Protein AF-A0AA40FBQ5-F1 (afdb_monomer_lite)

pLDDT: mean 74.32, std 17.69, range [21.42, 94.81]

Secondary structure (DSSP, 8-state):
------PEEHHHHHH--HHHHHHHHHHTBPSSSTT-B---EE-STTS-HHHHHHHHHHHHHHHHHHHHTSPPPPP-HHHHHHHHHHHTTS-----------------S-PPPPHHHHHHHHHHHHHHHHHTT---SS-GGGHHHHHH-GGG-HHHHTTTGGG-S-HHHHHHHHHHHHHHHHHHTTT---HHHHHHHHHHHHHHHHHHTT-GGGGT--S-TTSSHHHH--S-S-PPPSS---HHHHHHHHHHHHHHTT--------SSGGGS-HHHHHHHHHHHHHHHHHHHHHHHHHHHHHHHHHHHHHHHTT-S-TT--HHHHTSHHHHHHHHHHHHHHHHHHHHHHHHHHHHTT-

Sequence (357 aa):
MASPELGVSAFDVLGFTDAELIEFMQQSRRPGDGGGFDLDIDGWDILAGDQKEKFAERLRFGARKALESTPSRPVDLDQVTARLLEVAAATTTTDTGRVYRPYAGEPTASPPSLQSEQELERQYHDMLVNDGGRPCYPIALLQAFSENPDEYPGLSQPWLRYGWEVFCLQLHHWHRFLQWQQLNRGSYNSDTEYVRYVNKTKLEWAFNKDPEAEELEDNPQDWHPLLHGDNSPSPPEGQPIFPTYVERVNCRLAQHGFTRTIQLKEDVKQQDKLSTWIEYLAYQYSWCDRYTRQLMRRQHRFDEEWERLVASGVLHDWETAEYLDTDASGFERQGDFDTAYRAVLDAEKAVAALWWK

Organism: NCBI:txid314040

Structure (mmCIF, N/CA/C/O backbone):
data_AF-A0AA40FBQ5-F1
#
_entry.id   AF-A0AA40FBQ5-F1
#
loop_
_atom_site.group_PDB
_atom_site.id
_atom_site.type_symbol
_atom_site.label_atom_id
_atom_site.label_alt_id
_atom_site.label_comp_id
_atom_site.label_asym_id
_atom_site.label_entity_id
_atom_site.label_seq_id
_atom_site.pdbx_PDB_ins_code
_atom_site.Cartn_x
_atom_site.Cartn_y
_atom_site.Cartn_z
_atom_site.occupancy
_atom_site.B_iso_or_equiv
_atom_site.auth_seq_id
_atom_site.auth_comp_id
_atom_site.auth_asym_id
_atom_site.auth_atom_id
_atom_site.pdbx_PDB_model_num
ATOM 1 N N . MET A 1 1 ? -36.118 -41.651 -14.797 1.00 33.16 1 MET A N 1
ATOM 2 C CA . MET A 1 1 ? -35.368 -42.239 -13.670 1.00 33.16 1 MET A CA 1
ATOM 3 C C . MET A 1 1 ? -34.703 -41.076 -12.970 1.00 33.16 1 MET A C 1
ATOM 5 O O . MET A 1 1 ? -33.900 -40.409 -13.602 1.00 33.16 1 MET A O 1
ATOM 9 N N . ALA A 1 2 ? -35.175 -40.744 -11.771 1.00 29.17 2 ALA A N 1
ATOM 10 C CA . ALA A 1 2 ? -34.660 -39.633 -10.984 1.00 29.17 2 ALA A CA 1
ATOM 11 C C . ALA A 1 2 ? -33.310 -40.037 -10.378 1.00 29.17 2 ALA A C 1
ATOM 13 O O . ALA A 1 2 ? -33.239 -41.065 -9.705 1.00 29.17 2 ALA A O 1
ATOM 14 N N . SER A 1 3 ? -32.266 -39.253 -10.640 1.00 29.30 3 SER A N 1
ATOM 15 C CA . SER A 1 3 ? -31.059 -39.253 -9.815 1.00 29.30 3 SER A CA 1
ATOM 16 C C . SER A 1 3 ? -31.352 -38.367 -8.604 1.00 29.30 3 SER A C 1
ATOM 18 O O . SER A 1 3 ? -31.745 -37.220 -8.813 1.00 29.30 3 SER A O 1
ATOM 20 N N . PRO A 1 4 ? -31.235 -38.857 -7.361 1.00 33.28 4 PRO A N 1
ATOM 21 C CA . PRO A 1 4 ? -31.256 -37.979 -6.207 1.00 33.28 4 PRO A CA 1
ATOM 22 C C . PRO A 1 4 ? -29.878 -37.317 -6.128 1.00 33.28 4 PRO A C 1
ATOM 24 O O . PRO A 1 4 ? -28.879 -37.994 -5.886 1.00 33.28 4 PRO A O 1
ATOM 27 N N . GLU A 1 5 ? -29.809 -36.013 -6.380 1.00 40.50 5 GLU A N 1
ATOM 28 C CA . GLU A 1 5 ? -28.686 -35.206 -5.906 1.00 40.50 5 GLU A CA 1
ATOM 29 C C . GLU A 1 5 ? -28.790 -35.200 -4.376 1.00 40.50 5 GLU A C 1
ATOM 31 O O . GLU A 1 5 ? -29.680 -34.585 -3.793 1.00 40.50 5 GLU A O 1
ATOM 36 N N . LEU A 1 6 ? -27.970 -36.026 -3.728 1.00 45.16 6 LEU A N 1
ATOM 37 C CA . LEU A 1 6 ? -27.789 -36.004 -2.281 1.00 45.16 6 LEU A CA 1
ATOM 38 C C . LEU A 1 6 ? -27.004 -34.730 -1.954 1.00 45.16 6 LEU A C 1
ATOM 40 O O . LEU A 1 6 ? -25.776 -34.745 -1.990 1.00 45.16 6 LEU A O 1
ATOM 44 N N . GLY A 1 7 ? -27.717 -33.631 -1.700 1.00 60.44 7 GLY A N 1
ATOM 45 C CA . GLY A 1 7 ? -27.137 -32.421 -1.120 1.00 60.44 7 GLY A CA 1
ATOM 46 C C . GLY A 1 7 ? -26.483 -32.757 0.221 1.00 60.44 7 GLY A C 1
ATOM 47 O O . GLY A 1 7 ? -27.054 -33.494 1.030 1.00 60.44 7 GLY A O 1
ATOM 48 N N . VAL A 1 8 ? -25.258 -32.281 0.433 1.00 76.25 8 VAL A N 1
ATOM 49 C CA . VAL A 1 8 ? -24.524 -32.480 1.689 1.00 76.25 8 VAL A CA 1
ATOM 50 C C . VAL A 1 8 ? -25.153 -31.570 2.740 1.00 76.25 8 VAL A C 1
ATOM 52 O O . VAL A 1 8 ? -25.286 -30.373 2.510 1.00 76.25 8 VAL A O 1
ATOM 55 N N . SER A 1 9 ? -25.556 -32.095 3.898 1.00 83.12 9 SER A N 1
ATOM 56 C CA . SER A 1 9 ? -26.130 -31.254 4.955 1.00 83.12 9 SER A CA 1
ATOM 57 C C . SER A 1 9 ? -25.054 -30.676 5.876 1.00 83.12 9 SER A C 1
ATOM 59 O O . SER A 1 9 ? -23.954 -31.217 6.018 1.00 83.12 9 SER A O 1
ATOM 61 N N . ALA A 1 10 ? -25.376 -29.595 6.585 1.00 78.25 10 ALA A N 1
ATOM 62 C CA . ALA A 1 10 ? -24.472 -28.993 7.562 1.00 78.25 10 ALA A CA 1
ATOM 63 C C . ALA A 1 10 ? -24.099 -29.966 8.704 1.00 78.25 10 ALA A C 1
ATOM 65 O O . ALA A 1 10 ? -22.995 -29.900 9.252 1.00 78.25 10 ALA A O 1
ATOM 66 N N . PHE A 1 11 ? -24.981 -30.924 9.020 1.00 78.94 11 PHE A N 1
ATOM 67 C CA . PHE A 1 11 ? -24.700 -32.004 9.970 1.00 78.94 11 PHE A CA 1
ATOM 68 C C . PHE A 1 11 ? -23.703 -33.033 9.422 1.00 78.94 11 PHE A C 1
ATOM 70 O O . PHE A 1 11 ? -22.897 -33.551 10.195 1.00 78.94 11 PHE A O 1
ATOM 77 N N . ASP A 1 12 ? -23.695 -33.283 8.111 1.00 81.94 12 ASP A N 1
ATOM 78 C CA . ASP A 1 12 ? -22.727 -34.185 7.477 1.00 81.94 12 ASP A CA 1
ATOM 79 C C . ASP A 1 12 ? -21.314 -33.589 7.528 1.00 81.94 12 ASP A C 1
ATOM 81 O O . ASP A 1 12 ? -20.366 -34.270 7.912 1.00 81.94 12 ASP A O 1
ATOM 85 N N . VAL A 1 13 ? -21.176 -32.282 7.287 1.00 81.44 13 VAL A N 1
ATOM 86 C CA . VAL A 1 13 ? -19.892 -31.558 7.399 1.00 81.44 13 VAL A CA 1
ATOM 87 C C . VAL A 1 13 ? -19.356 -31.548 8.839 1.00 81.44 13 VAL A C 1
ATOM 89 O O . VAL A 1 13 ? -18.149 -31.674 9.078 1.00 81.44 13 VAL A O 1
ATOM 92 N N . LEU A 1 14 ? -20.245 -31.445 9.831 1.00 83.19 14 LEU A N 1
ATOM 93 C CA . LEU A 1 14 ? -19.891 -31.604 11.246 1.00 83.19 14 LEU A CA 1
ATOM 94 C C . LEU A 1 14 ? -19.501 -33.049 11.603 1.00 83.19 14 LEU A C 1
ATOM 96 O O . LEU A 1 14 ? -18.798 -33.258 12.593 1.00 83.19 14 LEU A O 1
ATOM 100 N N . GLY A 1 15 ? -19.946 -34.029 10.816 1.00 81.06 15 GLY A N 1
ATOM 101 C CA . GLY A 1 15 ? -19.631 -35.449 10.964 1.00 81.06 15 GLY A CA 1
ATOM 102 C C . GLY A 1 15 ? -18.382 -35.906 10.207 1.00 81.06 15 GLY A C 1
ATOM 103 O O . GLY A 1 15 ? -17.788 -36.906 10.605 1.00 81.06 15 GLY A O 1
ATOM 104 N N . PHE A 1 16 ? -17.950 -35.175 9.173 1.00 87.75 16 PHE A N 1
ATOM 105 C CA . PHE A 1 16 ? -16.779 -35.533 8.370 1.00 87.75 16 PHE A CA 1
ATOM 106 C C . PHE A 1 16 ? -15.515 -35.688 9.214 1.00 87.75 16 PHE A C 1
ATOM 108 O O . PHE A 1 16 ? -15.259 -34.939 10.167 1.00 87.75 16 PHE A O 1
ATOM 115 N N . THR A 1 17 ? -14.693 -36.656 8.828 1.00 88.56 17 THR A N 1
ATOM 116 C CA . THR A 1 17 ? -13.290 -36.696 9.229 1.00 88.56 17 THR A CA 1
ATOM 117 C C . THR A 1 17 ? -12.507 -35.603 8.503 1.00 88.56 17 THR A C 1
ATOM 119 O O . THR A 1 17 ? -12.912 -35.121 7.446 1.00 88.56 17 THR A O 1
ATOM 122 N N . ASP A 1 18 ? -11.348 -35.223 9.042 1.00 86.19 18 ASP A N 1
ATOM 123 C CA . ASP A 1 18 ? -10.497 -34.194 8.434 1.00 86.19 18 ASP A CA 1
ATOM 124 C C . ASP A 1 18 ? -10.134 -34.524 6.976 1.00 86.19 18 ASP A C 1
ATOM 126 O O . ASP A 1 18 ? -10.063 -33.627 6.142 1.00 86.19 18 ASP A O 1
ATOM 130 N N . ALA A 1 19 ? -9.945 -35.807 6.647 1.00 84.12 19 ALA A N 1
ATOM 131 C CA . ALA A 1 19 ? -9.634 -36.249 5.289 1.00 84.12 19 ALA A CA 1
ATOM 132 C C . ALA A 1 19 ? -10.828 -36.086 4.332 1.00 84.12 19 ALA A C 1
ATOM 134 O O . ALA A 1 19 ? -10.664 -35.530 3.247 1.00 84.12 19 ALA A O 1
ATOM 135 N N . GLU A 1 20 ? -12.024 -36.508 4.752 1.00 84.06 20 GLU A N 1
ATOM 136 C CA . GLU A 1 20 ? -13.262 -36.373 3.967 1.00 84.06 20 GLU A CA 1
ATOM 137 C C . GLU A 1 20 ? -13.625 -34.901 3.750 1.00 84.06 20 GLU A C 1
ATOM 139 O O . GLU A 1 20 ? -14.029 -34.502 2.661 1.00 84.06 20 GLU A O 1
ATOM 144 N N . LEU A 1 21 ? -13.403 -34.068 4.767 1.00 85.94 21 LEU A N 1
ATOM 145 C CA . LEU A 1 21 ? -13.618 -32.629 4.700 1.00 85.94 21 LEU A CA 1
ATOM 146 C C . LEU A 1 21 ? -12.659 -31.948 3.716 1.00 85.94 21 LEU A C 1
ATOM 148 O O . LEU A 1 21 ? -13.072 -31.070 2.964 1.00 85.94 21 LEU A O 1
ATOM 152 N N . ILE A 1 22 ? -11.387 -32.347 3.685 1.00 84.06 22 ILE A N 1
ATOM 153 C CA . ILE A 1 22 ? -10.418 -31.811 2.719 1.00 84.06 22 ILE A CA 1
ATOM 154 C C . ILE A 1 22 ? -10.798 -32.215 1.292 1.00 84.06 22 ILE A C 1
ATOM 156 O O . ILE A 1 22 ? -10.754 -31.373 0.395 1.00 84.06 22 ILE A O 1
ATOM 160 N N . GLU A 1 23 ? -11.192 -33.470 1.079 1.00 84.06 23 GLU A N 1
ATOM 161 C CA . GLU A 1 23 ? -11.616 -33.967 -0.232 1.00 84.06 23 GLU A CA 1
ATOM 162 C C . GLU A 1 23 ? -12.887 -33.259 -0.723 1.00 84.06 23 GLU A C 1
ATOM 164 O O . GLU A 1 23 ? -12.922 -32.768 -1.854 1.00 84.06 23 GLU A O 1
ATOM 169 N N . PHE A 1 24 ? -13.886 -33.099 0.148 1.00 84.44 24 PHE A N 1
ATOM 170 C CA . PHE A 1 24 ? -15.105 -32.342 -0.140 1.00 84.44 24 PHE A CA 1
ATOM 171 C C . PHE A 1 24 ? -14.802 -30.893 -0.551 1.00 84.44 24 PHE A C 1
ATOM 173 O O . PHE A 1 24 ? -15.330 -30.396 -1.550 1.00 84.44 24 PHE A O 1
ATOM 180 N N . MET A 1 25 ? -13.892 -30.221 0.162 1.00 84.06 25 MET A N 1
ATOM 181 C CA . MET A 1 25 ? -13.492 -28.850 -0.166 1.00 84.06 25 MET A CA 1
ATOM 182 C C . MET A 1 25 ? -12.713 -28.780 -1.486 1.00 84.06 25 MET A C 1
ATOM 184 O O . MET A 1 25 ? -12.893 -27.842 -2.257 1.00 84.06 25 MET A O 1
ATOM 188 N N . GLN A 1 26 ? -11.887 -29.778 -1.811 1.00 80.88 26 GLN A N 1
ATOM 189 C CA . GLN A 1 26 ? -11.197 -29.836 -3.106 1.00 80.88 26 GLN A CA 1
ATOM 190 C C . GLN A 1 26 ? -12.166 -30.013 -4.283 1.00 80.88 26 GLN A C 1
ATOM 192 O O . GLN A 1 26 ? -11.969 -29.390 -5.328 1.00 80.88 26 GLN A O 1
ATOM 197 N N . GLN A 1 27 ? -13.204 -30.836 -4.112 1.00 80.38 27 GLN A N 1
ATOM 198 C CA . GLN A 1 27 ? -14.225 -31.089 -5.133 1.00 80.38 27 GLN A CA 1
ATOM 199 C C . GLN A 1 27 ? -15.163 -29.893 -5.331 1.00 80.38 27 GLN A C 1
ATOM 201 O O . GLN A 1 27 ? -15.576 -29.615 -6.453 1.00 80.38 27 GLN A O 1
ATOM 206 N N . SER A 1 28 ? -15.423 -29.134 -4.267 1.00 80.62 28 SER A N 1
ATOM 207 C CA . SER A 1 28 ? -16.301 -27.957 -4.274 1.00 80.62 28 SER A CA 1
ATOM 208 C C . SER A 1 28 ? -15.605 -26.676 -4.754 1.00 80.62 28 SER A C 1
ATOM 210 O O . SER A 1 28 ? -16.057 -25.564 -4.493 1.00 80.62 28 SER A O 1
ATOM 212 N N . ARG A 1 29 ? -14.449 -26.781 -5.415 1.00 74.75 29 ARG A N 1
ATOM 213 C CA . ARG A 1 29 ? -13.656 -25.618 -5.830 1.00 74.75 29 ARG A CA 1
ATOM 214 C C . ARG A 1 29 ? -14.154 -25.048 -7.159 1.00 74.75 29 ARG A C 1
ATOM 216 O O . ARG A 1 29 ? -14.280 -25.775 -8.143 1.00 74.75 29 ARG A O 1
ATOM 223 N N . ARG A 1 30 ? -14.334 -23.724 -7.234 1.00 71.19 30 ARG A N 1
ATOM 224 C CA . ARG A 1 30 ? -14.722 -23.049 -8.485 1.00 71.19 30 ARG A CA 1
ATOM 225 C C . ARG A 1 30 ? -13.562 -23.048 -9.497 1.00 71.19 30 ARG A C 1
ATOM 227 O O . ARG A 1 30 ? -12.455 -22.623 -9.147 1.00 71.19 30 ARG A O 1
ATOM 234 N N . PRO A 1 31 ? -13.768 -23.480 -10.757 1.00 52.31 31 PRO A N 1
ATOM 235 C CA . PRO A 1 31 ? -12.747 -23.358 -11.792 1.00 52.31 31 PRO A CA 1
ATOM 236 C C . PRO A 1 31 ? -12.619 -21.899 -12.252 1.00 52.31 31 PRO A C 1
ATOM 238 O O . PRO A 1 31 ? -13.582 -21.327 -12.747 1.00 52.31 31 PRO A O 1
ATOM 241 N N . GLY A 1 32 ? -11.418 -21.321 -12.160 1.00 51.62 32 GLY A N 1
ATOM 242 C CA . GLY A 1 32 ? -11.055 -20.100 -12.897 1.00 51.62 32 GLY A CA 1
ATOM 243 C C . GLY A 1 32 ? -10.840 -18.828 -12.074 1.00 51.62 32 GLY A C 1
ATOM 244 O O . GLY A 1 32 ? -10.027 -18.016 -12.498 1.00 51.62 32 GLY A O 1
ATOM 245 N N . ASP A 1 33 ? -11.434 -18.699 -10.884 1.00 44.06 33 ASP A N 1
ATOM 246 C CA . ASP A 1 33 ? -11.360 -17.462 -10.089 1.00 44.06 33 ASP A CA 1
ATOM 247 C C . ASP A 1 33 ? -10.811 -17.705 -8.677 1.00 44.06 33 ASP A C 1
ATOM 249 O O . ASP A 1 33 ? -11.448 -18.350 -7.843 1.00 44.06 33 ASP A O 1
ATOM 253 N N . GLY A 1 34 ? -9.612 -17.178 -8.403 1.00 51.62 34 GLY A N 1
ATOM 254 C CA . GLY A 1 34 ? -9.150 -16.743 -7.072 1.00 51.62 34 GLY A CA 1
ATOM 255 C C . GLY A 1 34 ? -9.067 -17.749 -5.913 1.00 51.62 34 GLY A C 1
ATOM 256 O O . GLY A 1 34 ? -8.569 -17.381 -4.857 1.00 51.62 34 GLY A O 1
ATOM 257 N N . GLY A 1 35 ? -9.501 -19.002 -6.072 1.00 58.81 35 GLY A N 1
ATOM 258 C CA . GLY A 1 35 ? -9.533 -19.992 -4.988 1.00 58.81 35 GLY A CA 1
ATOM 259 C C . GLY A 1 35 ? -10.824 -20.021 -4.157 1.00 58.81 35 GLY A C 1
ATOM 260 O O . GLY A 1 35 ? -10.781 -20.509 -3.032 1.00 58.81 35 GLY A O 1
ATOM 261 N N . GLY A 1 36 ? -11.953 -19.538 -4.689 1.00 68.31 36 GLY A N 1
ATOM 262 C CA . GLY A 1 36 ? -13.264 -19.660 -4.035 1.00 68.31 36 GLY A CA 1
ATOM 263 C C . GLY A 1 36 ? -13.857 -21.081 -4.077 1.00 68.31 36 GLY A C 1
ATOM 264 O O . GLY A 1 36 ? -13.521 -21.884 -4.954 1.00 68.31 36 GLY A O 1
ATOM 265 N N . PHE A 1 37 ? -14.772 -21.371 -3.146 1.00 79.75 37 PHE A N 1
ATOM 266 C CA . PHE A 1 37 ? -15.517 -22.634 -3.050 1.00 79.75 37 PHE A CA 1
ATOM 267 C C . PHE A 1 37 ? -17.005 -22.400 -3.346 1.00 79.75 37 PHE A C 1
ATOM 269 O O . PHE A 1 37 ? -17.554 -21.372 -2.953 1.00 79.75 37 PHE A O 1
ATOM 276 N N . ASP A 1 38 ? -17.641 -23.340 -4.041 1.00 78.06 38 ASP A N 1
ATOM 277 C CA . ASP A 1 38 ? -19.085 -23.395 -4.263 1.00 78.06 38 ASP A CA 1
ATOM 278 C C . ASP A 1 38 ? -19.665 -24.502 -3.385 1.00 78.06 38 ASP A C 1
ATOM 280 O O . ASP A 1 38 ? -19.553 -25.683 -3.702 1.00 78.06 38 ASP A O 1
ATOM 284 N N . LEU A 1 39 ? -20.181 -24.114 -2.222 1.00 79.94 39 LEU A N 1
ATOM 285 C CA . LEU A 1 39 ? -20.656 -25.046 -1.208 1.00 79.94 39 LEU A CA 1
ATOM 286 C C . LEU A 1 39 ? -22.181 -25.088 -1.240 1.00 79.94 39 LEU A C 1
ATOM 288 O O . LEU A 1 39 ? -22.835 -24.188 -0.716 1.00 79.94 39 LEU A O 1
ATOM 292 N N . ASP A 1 40 ? -22.726 -26.141 -1.839 1.00 76.19 40 ASP A N 1
ATOM 293 C CA . ASP A 1 40 ? -24.155 -26.443 -1.791 1.00 76.19 40 ASP A CA 1
ATOM 294 C C . ASP A 1 40 ? -24.446 -27.272 -0.529 1.00 76.19 40 ASP A C 1
ATOM 296 O O . ASP A 1 40 ? -24.381 -28.504 -0.544 1.00 76.19 40 ASP A O 1
ATOM 300 N N . ILE A 1 41 ? -24.610 -26.573 0.605 1.00 79.88 41 ILE A N 1
ATOM 301 C CA . ILE A 1 41 ? -24.808 -27.180 1.930 1.00 79.88 41 ILE A CA 1
ATOM 302 C C . ILE A 1 41 ? -26.155 -26.760 2.521 1.00 79.88 41 ILE A C 1
ATOM 304 O O . ILE A 1 41 ? -26.361 -25.595 2.873 1.00 79.88 41 ILE A O 1
ATOM 308 N N . ASP A 1 42 ? -27.031 -27.739 2.730 1.00 78.06 42 ASP A N 1
ATOM 309 C CA . ASP A 1 42 ? -28.366 -27.533 3.292 1.00 78.06 42 ASP A CA 1
ATOM 310 C C . ASP A 1 42 ? -28.388 -27.599 4.830 1.00 78.06 42 ASP A C 1
ATOM 312 O O . ASP A 1 42 ? -27.622 -28.327 5.467 1.00 78.06 42 ASP A O 1
ATOM 316 N N . GLY A 1 43 ? -29.317 -26.871 5.460 1.00 74.12 43 GLY A N 1
ATOM 317 C CA . GLY A 1 43 ? -29.602 -26.990 6.898 1.00 74.12 43 GLY A CA 1
ATOM 318 C C . GLY A 1 43 ? -28.629 -26.263 7.834 1.00 74.12 43 GLY A C 1
ATOM 319 O O . GLY A 1 43 ? -28.512 -26.628 9.004 1.00 74.12 43 GLY A O 1
ATOM 320 N N . TRP A 1 44 ? -27.924 -25.235 7.352 1.00 76.31 44 TRP A N 1
ATOM 321 C CA . TRP A 1 44 ? -27.085 -24.368 8.193 1.00 76.31 44 TRP A CA 1
ATOM 322 C C . TRP A 1 44 ? -27.912 -23.407 9.069 1.00 76.31 44 TRP A C 1
ATOM 324 O O . TRP A 1 44 ? -27.475 -22.996 10.145 1.00 76.31 44 TRP A O 1
ATOM 334 N N . ASP A 1 45 ? -29.123 -23.062 8.636 1.00 74.38 45 ASP A N 1
ATOM 335 C CA . ASP A 1 45 ? -30.058 -22.157 9.306 1.00 74.38 45 ASP A CA 1
ATOM 336 C C . ASP A 1 45 ? -30.632 -22.759 10.599 1.00 74.38 45 ASP A C 1
ATOM 338 O O . ASP A 1 45 ? -30.804 -22.036 11.588 1.00 74.38 45 ASP A O 1
ATOM 342 N N . ILE A 1 46 ? -30.812 -24.084 10.622 1.00 78.62 46 ILE A N 1
ATOM 343 C CA . ILE A 1 46 ? -31.365 -24.863 11.743 1.00 78.62 46 ILE A CA 1
ATOM 344 C C . ILE A 1 46 ? -30.337 -25.286 12.812 1.00 78.62 46 ILE A C 1
ATOM 346 O O . ILE A 1 46 ? -30.724 -25.883 13.817 1.00 78.62 46 ILE A O 1
ATOM 350 N N . LEU A 1 47 ? -29.045 -24.983 12.633 1.00 78.88 47 LEU A N 1
ATOM 351 C CA . LEU A 1 47 ? -28.001 -25.277 13.627 1.00 78.88 47 LEU A CA 1
ATOM 352 C C . LEU A 1 47 ? -28.125 -24.383 14.879 1.00 78.88 47 LEU A C 1
ATOM 354 O O . LEU A 1 47 ? -28.389 -23.179 14.777 1.00 78.88 47 LEU A O 1
ATOM 358 N N . ALA A 1 48 ? -27.872 -24.954 16.063 1.00 77.62 48 ALA A N 1
ATOM 359 C CA . ALA A 1 48 ? -27.720 -24.188 17.305 1.00 77.62 48 ALA A CA 1
ATOM 360 C C . ALA A 1 48 ? -26.435 -23.330 17.282 1.00 77.62 48 ALA A C 1
ATOM 362 O O . ALA A 1 48 ? -25.529 -23.585 16.492 1.00 77.62 48 ALA A O 1
ATOM 363 N N . GLY A 1 49 ? -26.347 -22.288 18.118 1.00 72.31 49 GLY A N 1
ATOM 364 C CA . GLY A 1 49 ? -25.256 -21.298 18.051 1.00 72.31 49 GLY A CA 1
ATOM 365 C C . GLY A 1 49 ? -23.847 -21.891 18.189 1.00 72.31 49 GLY A C 1
ATOM 366 O O . GLY A 1 49 ? -22.957 -21.563 17.411 1.00 72.31 49 GLY A O 1
ATOM 367 N N . ASP A 1 50 ? -23.668 -22.839 19.105 1.00 73.94 50 ASP A N 1
ATOM 368 C CA . ASP A 1 50 ? -22.427 -23.599 19.297 1.00 73.94 50 ASP A CA 1
ATOM 369 C C . ASP A 1 50 ? -22.100 -24.512 18.100 1.00 73.94 50 ASP A C 1
ATOM 371 O O . ASP A 1 50 ? -20.941 -24.684 17.719 1.00 73.94 50 ASP A O 1
ATOM 375 N N . GLN A 1 51 ? -23.129 -25.070 17.462 1.00 68.69 51 GLN A N 1
ATOM 376 C CA . GLN A 1 51 ? -22.989 -25.899 16.267 1.00 68.69 51 GLN A CA 1
ATOM 377 C C . GLN A 1 51 ? -22.648 -25.071 15.023 1.00 68.69 51 GLN A C 1
ATOM 379 O O . GLN A 1 51 ? -21.906 -25.556 14.169 1.00 68.69 51 GLN A O 1
ATOM 384 N N . LYS A 1 52 ? -23.140 -23.828 14.929 1.00 76.31 52 LYS A N 1
ATOM 385 C CA . LYS A 1 52 ? -22.811 -22.884 13.847 1.00 76.31 52 LYS A CA 1
ATOM 386 C C . LYS A 1 52 ? -21.343 -22.479 13.881 1.00 76.31 52 LYS A C 1
ATOM 388 O O . LYS A 1 52 ? -20.696 -22.521 12.837 1.00 76.31 52 LYS A O 1
ATOM 393 N N . GLU A 1 53 ? -20.805 -22.172 15.061 1.00 75.44 53 GLU A N 1
ATOM 394 C CA . GLU A 1 53 ? -19.383 -21.828 15.183 1.00 75.44 53 GLU A CA 1
ATOM 395 C C . GLU A 1 53 ? -18.500 -23.028 14.829 1.00 75.44 53 GLU A C 1
ATOM 397 O O . GLU A 1 53 ? -17.617 -22.933 13.978 1.00 75.44 53 GLU A O 1
ATOM 402 N N . LYS A 1 54 ? -18.818 -24.210 15.368 1.00 77.12 54 LYS A N 1
ATOM 403 C CA . LYS A 1 54 ? -18.083 -25.443 15.054 1.00 77.12 54 LYS A CA 1
ATOM 404 C C . LYS A 1 54 ? -18.139 -25.806 13.564 1.00 77.12 54 LYS A C 1
ATOM 406 O O . LYS A 1 54 ? -17.175 -26.337 13.009 1.00 77.12 54 LYS A O 1
ATOM 411 N N . PHE A 1 55 ? -19.260 -25.526 12.905 1.00 80.88 55 PHE A N 1
ATOM 412 C CA . PHE A 1 55 ? -19.423 -25.708 11.464 1.00 80.88 55 PHE A CA 1
ATOM 413 C C . PHE A 1 55 ? -18.558 -24.712 10.672 1.00 80.88 55 PHE A C 1
ATOM 415 O O . PHE A 1 55 ? -17.854 -25.118 9.745 1.00 80.88 55 PHE A O 1
ATOM 422 N N . ALA A 1 56 ? -18.522 -23.439 11.079 1.00 78.75 56 ALA A N 1
ATOM 423 C CA . ALA A 1 56 ? -17.659 -22.424 10.475 1.00 78.75 56 ALA A CA 1
ATOM 424 C C . ALA A 1 56 ? -16.166 -22.764 10.633 1.00 78.75 56 ALA A C 1
ATOM 426 O O . ALA A 1 56 ? -15.402 -22.674 9.669 1.00 78.75 56 ALA A O 1
ATOM 427 N N . GLU A 1 57 ? -15.743 -23.221 11.814 1.00 78.75 57 GLU A N 1
ATOM 428 C CA . GLU A 1 57 ? -14.372 -23.679 12.068 1.00 78.75 57 GLU A CA 1
ATOM 429 C C . GLU A 1 57 ? -13.978 -24.858 11.173 1.00 78.75 57 GLU A C 1
ATOM 431 O O . GLU A 1 57 ? -12.903 -24.841 10.563 1.00 78.75 57 GLU A O 1
ATOM 436 N N . ARG A 1 58 ? -14.863 -25.855 11.041 1.00 85.31 58 ARG A N 1
ATOM 437 C CA . ARG A 1 58 ? -14.679 -27.004 10.141 1.00 85.31 58 ARG A CA 1
ATOM 438 C C . ARG A 1 58 ? -14.476 -26.542 8.698 1.00 85.31 58 ARG A C 1
ATOM 440 O O . ARG A 1 58 ? -13.475 -26.903 8.080 1.00 85.31 58 ARG A O 1
ATOM 447 N N . LEU A 1 59 ? -15.347 -25.682 8.175 1.00 84.31 59 LEU A N 1
ATOM 448 C CA . LEU A 1 59 ? -15.206 -25.165 6.811 1.00 84.31 59 LEU A CA 1
ATOM 449 C C . LEU A 1 59 ? -13.911 -24.362 6.617 1.00 84.31 59 LEU A C 1
ATOM 451 O O . LEU A 1 59 ? -13.210 -24.568 5.627 1.00 84.31 59 LEU A O 1
ATOM 455 N N . ARG A 1 60 ? -13.525 -23.507 7.576 1.00 83.88 60 ARG A N 1
ATOM 456 C CA . ARG A 1 60 ? -12.250 -22.762 7.525 1.00 83.88 60 ARG A CA 1
ATOM 457 C C . ARG A 1 60 ? -11.039 -23.698 7.521 1.00 83.88 60 ARG A C 1
ATOM 459 O O . A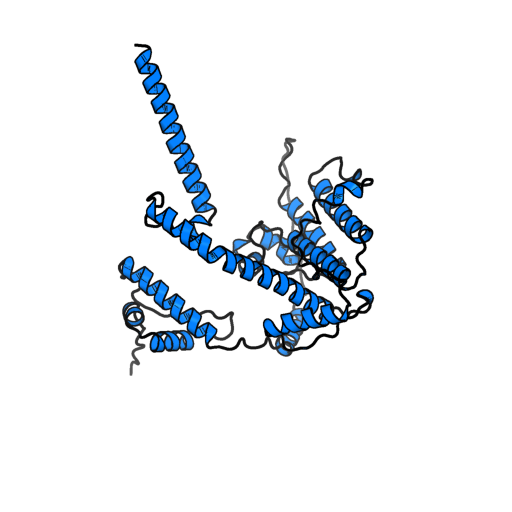RG A 1 60 ? -10.068 -23.442 6.804 1.00 83.88 60 ARG A O 1
ATOM 466 N N . PHE A 1 61 ? -11.068 -24.763 8.321 1.00 83.31 61 PHE A N 1
ATOM 467 C CA . PHE A 1 61 ? -10.011 -25.773 8.356 1.00 83.31 61 PHE A CA 1
ATOM 468 C C . PHE A 1 61 ? -9.898 -26.505 7.013 1.00 83.31 61 PHE A C 1
ATOM 470 O O . PHE A 1 61 ? -8.812 -26.543 6.427 1.00 83.31 61 PHE A O 1
ATOM 477 N N . GLY A 1 62 ? -11.019 -27.011 6.490 1.00 82.88 62 GLY A N 1
ATOM 478 C CA . GLY A 1 62 ? -11.073 -27.710 5.207 1.00 82.88 62 GLY A CA 1
ATOM 479 C C . GLY A 1 62 ? -10.631 -26.831 4.034 1.00 82.88 62 GLY A C 1
ATOM 480 O O . GLY A 1 62 ? -9.800 -27.255 3.233 1.00 82.88 62 GLY A O 1
ATOM 481 N N . ALA A 1 63 ? -11.100 -25.579 3.977 1.00 80.62 63 ALA A N 1
ATOM 482 C CA . ALA A 1 63 ? -10.728 -24.603 2.948 1.00 80.62 63 ALA A CA 1
ATOM 483 C C . ALA A 1 63 ? -9.217 -24.360 2.924 1.00 80.62 63 ALA A C 1
ATOM 485 O O . ALA A 1 63 ? -8.571 -24.455 1.881 1.00 80.62 63 ALA A O 1
ATOM 486 N N . ARG A 1 64 ? -8.637 -24.089 4.097 1.00 80.25 64 ARG A N 1
ATOM 487 C CA . ARG A 1 64 ? -7.205 -23.819 4.248 1.00 80.25 64 ARG A CA 1
ATOM 488 C C . ARG A 1 64 ? -6.367 -25.016 3.825 1.00 80.25 64 ARG A C 1
ATOM 490 O O . ARG A 1 64 ? -5.422 -24.858 3.063 1.00 80.25 64 ARG A O 1
ATOM 497 N N . LYS A 1 65 ? -6.744 -26.220 4.256 1.00 81.12 65 LYS A N 1
ATOM 498 C CA . LYS A 1 65 ? -6.028 -27.448 3.900 1.00 81.12 65 LYS A CA 1
ATOM 499 C C . LYS A 1 65 ? -6.172 -27.807 2.423 1.00 81.12 65 LYS A C 1
ATOM 501 O O . LYS A 1 65 ? -5.190 -28.223 1.811 1.00 81.12 65 LYS A O 1
ATOM 506 N N . ALA A 1 66 ? -7.335 -27.581 1.816 1.00 77.25 66 ALA A N 1
ATOM 507 C CA . ALA A 1 66 ? -7.528 -27.741 0.375 1.00 77.25 66 ALA A CA 1
ATOM 508 C C . ALA A 1 66 ? -6.679 -26.744 -0.442 1.00 77.25 66 ALA A C 1
ATOM 510 O O . ALA A 1 66 ? -6.111 -27.115 -1.472 1.00 77.25 66 ALA A O 1
ATOM 511 N N . LEU A 1 67 ? -6.528 -25.505 0.043 1.00 71.75 67 LEU A N 1
ATOM 512 C CA . LEU A 1 67 ? -5.669 -24.483 -0.564 1.00 71.75 67 LEU A CA 1
ATOM 513 C C . LEU A 1 67 ? -4.174 -24.802 -0.396 1.00 71.75 67 LEU A C 1
ATOM 515 O O . LEU A 1 67 ? -3.436 -24.733 -1.375 1.00 71.75 67 LEU A O 1
ATOM 519 N N . GLU A 1 68 ? -3.739 -25.221 0.797 1.00 70.38 68 GLU A N 1
ATOM 520 C CA . GLU A 1 68 ? -2.354 -25.634 1.097 1.00 70.38 68 GLU A CA 1
ATOM 521 C C . GLU A 1 68 ? -1.913 -26.866 0.287 1.00 70.38 68 GLU A C 1
ATOM 523 O O . GLU A 1 68 ? -0.741 -26.998 -0.061 1.00 70.38 68 GLU A O 1
ATOM 528 N N . SER A 1 69 ? -2.850 -27.761 -0.043 1.00 61.12 69 SER A N 1
ATOM 529 C CA . SER A 1 69 ? -2.583 -28.983 -0.818 1.00 61.12 69 SER A CA 1
ATOM 530 C C . SER A 1 69 ? -2.360 -28.722 -2.314 1.00 61.12 69 SER A C 1
ATOM 532 O O . SER A 1 69 ? -2.010 -29.646 -3.048 1.00 61.12 69 SER A O 1
ATOM 534 N N . THR A 1 70 ? -2.556 -27.485 -2.789 1.00 52.41 70 THR A N 1
ATOM 535 C CA . THR A 1 70 ? -2.326 -27.117 -4.191 1.00 52.41 70 THR A CA 1
ATOM 536 C C . THR A 1 70 ? -1.077 -26.236 -4.300 1.00 52.41 70 THR A C 1
ATOM 538 O O . THR A 1 70 ? -1.078 -25.133 -3.756 1.00 52.41 70 THR A O 1
ATOM 541 N N . PRO A 1 71 ? -0.026 -26.635 -5.039 1.00 47.09 71 PRO A N 1
ATOM 542 C CA . PRO A 1 71 ? 1.033 -25.697 -5.392 1.00 47.09 71 PRO A CA 1
ATOM 543 C C . PRO A 1 71 ? 0.420 -24.542 -6.194 1.00 47.09 71 PRO A C 1
ATOM 545 O O . PRO A 1 71 ? -0.373 -24.771 -7.113 1.00 47.09 71 PRO A O 1
ATOM 548 N N . SER A 1 72 ? 0.753 -23.303 -5.830 1.00 43.62 72 SER A N 1
ATOM 549 C CA . SER A 1 72 ? 0.312 -22.105 -6.543 1.00 43.62 72 SER A CA 1
ATOM 550 C C . SER A 1 72 ? 0.603 -22.268 -8.034 1.00 43.62 72 SER A C 1
ATOM 552 O O . SER A 1 72 ? 1.742 -22.472 -8.458 1.00 43.62 72 SER A O 1
ATOM 554 N N . ARG A 1 73 ? -0.455 -22.261 -8.851 1.00 46.09 73 ARG A N 1
ATOM 555 C CA . ARG A 1 73 ? -0.308 -22.430 -10.295 1.00 46.09 73 ARG A CA 1
ATOM 556 C C . ARG A 1 73 ? 0.376 -21.167 -10.830 1.00 46.09 73 ARG A C 1
ATOM 558 O O . ARG A 1 73 ? -0.134 -20.074 -10.580 1.00 46.09 73 ARG A O 1
ATOM 565 N N . PRO A 1 74 ? 1.524 -21.279 -11.516 1.00 43.38 74 PRO A N 1
ATOM 566 C CA . PRO A 1 74 ? 2.211 -20.115 -12.054 1.00 43.38 74 PRO A CA 1
ATOM 567 C C . PRO A 1 74 ? 1.289 -19.388 -13.036 1.00 43.38 74 PRO A C 1
ATOM 569 O O . PRO A 1 74 ? 0.639 -20.022 -13.869 1.00 43.38 74 PRO A O 1
ATOM 572 N N . VAL A 1 75 ? 1.220 -18.061 -12.912 1.00 49.38 75 VAL A N 1
ATOM 573 C CA . VAL A 1 75 ? 0.473 -17.198 -13.833 1.00 49.38 75 VAL A CA 1
ATOM 574 C C . VAL A 1 75 ? 1.080 -17.340 -15.227 1.00 49.38 75 VAL A C 1
ATOM 576 O O . VAL A 1 75 ? 2.263 -17.061 -15.429 1.00 49.38 75 VAL A O 1
ATOM 579 N N . ASP A 1 76 ? 0.267 -17.787 -16.181 1.00 60.94 76 ASP A N 1
ATOM 580 C CA . ASP A 1 76 ? 0.658 -17.922 -17.579 1.00 60.94 76 ASP A CA 1
ATOM 581 C C . ASP A 1 76 ? 0.640 -16.543 -18.259 1.00 60.94 76 ASP A C 1
ATOM 583 O O . ASP A 1 76 ? -0.405 -15.984 -18.600 1.00 60.94 76 ASP A O 1
ATOM 587 N N . LEU A 1 77 ? 1.831 -15.969 -18.420 1.00 54.88 77 LEU A N 1
ATOM 588 C CA . LEU A 1 77 ? 2.023 -14.641 -19.001 1.00 54.88 77 LEU A CA 1
ATOM 589 C C . LEU A 1 77 ? 1.696 -14.592 -20.500 1.00 54.88 77 LEU A C 1
ATOM 591 O O . LEU A 1 77 ? 1.416 -13.505 -21.012 1.00 54.88 77 LEU A O 1
ATOM 595 N N . ASP A 1 78 ? 1.670 -15.731 -21.192 1.00 60.31 78 ASP A N 1
ATOM 596 C CA . ASP A 1 78 ? 1.293 -15.784 -22.605 1.00 60.31 78 ASP A CA 1
ATOM 597 C C . ASP A 1 78 ? -0.229 -15.621 -22.738 1.00 60.31 78 ASP A C 1
ATOM 599 O O . ASP A 1 78 ? -0.715 -14.867 -23.585 1.00 60.31 78 ASP A O 1
ATOM 603 N N . GLN A 1 79 ? -0.987 -16.214 -21.810 1.00 60.78 79 GLN A N 1
ATOM 604 C CA . GLN A 1 79 ? -2.438 -16.040 -21.715 1.00 60.78 79 GLN A CA 1
ATOM 605 C C . GLN A 1 79 ? -2.835 -14.596 -21.355 1.00 60.78 79 GLN A C 1
ATOM 607 O O . GLN A 1 79 ? -3.788 -14.048 -21.916 1.00 60.78 79 GLN A O 1
ATOM 612 N N . VAL A 1 80 ? -2.0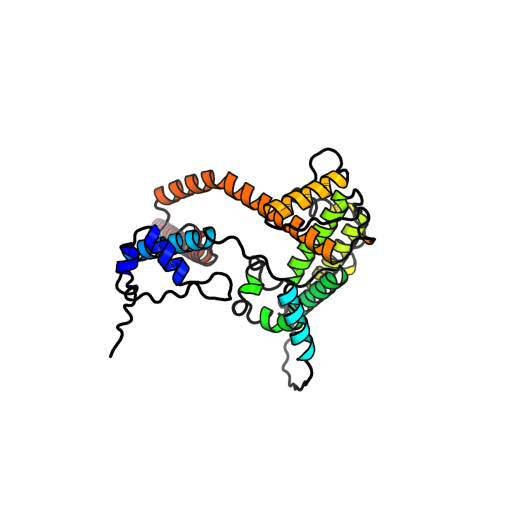76 -13.951 -20.462 1.00 55.50 80 VAL A N 1
ATOM 613 C CA . VAL A 1 80 ? -2.259 -12.530 -20.105 1.00 55.50 80 VAL A CA 1
ATOM 614 C C . VAL A 1 80 ? -1.964 -11.625 -21.302 1.00 55.50 80 VAL A C 1
ATOM 616 O O . VAL A 1 80 ? -2.704 -10.678 -21.567 1.00 55.50 80 VAL A O 1
ATOM 619 N N . THR A 1 81 ? -0.916 -11.942 -22.064 1.00 62.44 81 THR A N 1
ATOM 620 C CA . THR A 1 81 ? -0.544 -11.194 -23.271 1.00 62.44 81 THR A CA 1
ATOM 621 C C . THR A 1 81 ? -1.635 -11.285 -24.341 1.00 62.44 81 THR A C 1
ATOM 623 O O . THR A 1 81 ? -1.994 -10.267 -24.931 1.00 62.44 81 THR A O 1
ATOM 626 N N . ALA A 1 82 ? -2.229 -12.466 -24.547 1.00 65.00 82 ALA A N 1
ATOM 627 C CA . ALA A 1 82 ? -3.335 -12.650 -25.489 1.00 65.00 82 ALA A CA 1
ATOM 628 C C . ALA A 1 82 ? -4.585 -11.834 -25.101 1.00 65.00 82 ALA A C 1
ATOM 630 O O . ALA A 1 82 ? -5.160 -11.145 -25.943 1.00 65.00 82 ALA A O 1
ATOM 631 N N . ARG A 1 83 ? -4.955 -11.835 -23.812 1.00 58.12 83 ARG A N 1
ATOM 632 C CA . ARG A 1 83 ? -6.078 -11.040 -23.278 1.00 58.12 83 ARG A CA 1
ATOM 633 C C . ARG A 1 83 ? -5.850 -9.530 -23.402 1.00 58.12 83 ARG A C 1
ATOM 635 O O . ARG A 1 83 ? -6.784 -8.796 -23.715 1.00 58.12 83 ARG A O 1
ATOM 642 N N . LEU A 1 84 ? -4.620 -9.057 -23.187 1.00 49.03 84 LEU A N 1
ATOM 643 C CA . LEU A 1 84 ? -4.269 -7.637 -23.335 1.00 49.03 84 LEU A CA 1
ATOM 644 C C . LEU A 1 84 ? -4.399 -7.147 -24.784 1.00 49.03 84 LEU A C 1
ATOM 646 O O . LEU A 1 84 ? -4.787 -6.001 -25.009 1.00 49.03 84 LEU A O 1
ATOM 650 N N . LEU A 1 85 ? -4.113 -8.011 -25.760 1.00 64.19 85 LEU A N 1
ATOM 651 C CA . LEU A 1 85 ? -4.267 -7.690 -27.179 1.00 64.19 85 LEU A CA 1
ATOM 652 C C . LEU A 1 85 ? -5.742 -7.637 -27.614 1.00 64.19 85 LEU A C 1
ATOM 654 O O . LEU A 1 85 ? -6.086 -6.807 -28.451 1.00 64.19 85 LEU A O 1
ATOM 658 N N . GLU A 1 86 ? -6.619 -8.455 -27.022 1.00 54.50 86 GLU A N 1
ATOM 659 C CA . GLU A 1 86 ? -8.071 -8.415 -27.277 1.00 54.50 86 GLU A CA 1
ATOM 660 C C . GLU A 1 86 ? -8.734 -7.135 -26.749 1.00 54.50 86 GLU A C 1
ATOM 662 O O . GLU A 1 86 ? -9.534 -6.516 -27.449 1.00 54.50 86 GLU A O 1
ATOM 667 N N . VAL A 1 87 ? -8.387 -6.700 -25.533 1.00 47.88 87 VAL A N 1
ATOM 668 C CA . VAL A 1 87 ? -8.992 -5.509 -24.906 1.00 47.88 87 VAL A CA 1
ATOM 669 C C . VAL A 1 87 ? -8.588 -4.220 -25.628 1.00 47.88 87 VAL A C 1
ATOM 671 O O . VAL A 1 87 ? -9.396 -3.301 -25.756 1.00 47.88 87 VAL A O 1
ATOM 674 N N . ALA A 1 88 ? -7.369 -4.168 -26.174 1.00 50.22 88 ALA A N 1
ATOM 675 C CA . ALA A 1 88 ? -6.884 -3.025 -26.946 1.00 50.22 88 ALA A CA 1
ATOM 676 C C . ALA A 1 88 ? -7.671 -2.784 -28.253 1.00 50.22 88 ALA A C 1
ATOM 678 O O . ALA A 1 88 ? -7.628 -1.680 -28.794 1.00 50.22 88 ALA A O 1
ATOM 679 N N . ALA A 1 89 ? -8.403 -3.784 -28.755 1.00 44.47 89 ALA A N 1
ATOM 680 C CA . ALA A 1 89 ? -9.174 -3.683 -29.992 1.00 44.47 89 ALA A CA 1
ATOM 681 C C . ALA A 1 89 ? -10.614 -3.155 -29.800 1.00 44.47 89 ALA A C 1
ATOM 683 O O . ALA A 1 89 ? -11.286 -2.877 -30.793 1.00 44.47 89 ALA A O 1
ATOM 684 N N . ALA A 1 90 ? -11.105 -3.016 -28.561 1.00 44.25 90 ALA A N 1
ATOM 685 C CA . ALA A 1 90 ? -12.541 -2.871 -28.287 1.00 44.25 90 ALA A CA 1
ATOM 686 C C . ALA A 1 90 ? -13.043 -1.446 -27.966 1.00 44.25 90 ALA A C 1
ATOM 688 O O . ALA A 1 90 ? -14.253 -1.237 -27.916 1.00 44.25 90 ALA A O 1
ATOM 689 N N . THR A 1 91 ? -12.183 -0.445 -27.762 1.00 35.72 91 THR A N 1
ATOM 690 C CA . THR A 1 91 ? -12.617 0.884 -27.281 1.00 35.72 91 THR A CA 1
ATOM 691 C C . THR A 1 91 ? -12.482 1.980 -28.334 1.00 35.72 91 THR A C 1
ATOM 693 O O . THR A 1 91 ? -11.518 2.736 -28.383 1.00 35.72 91 THR A O 1
ATOM 696 N N . THR A 1 92 ? -13.520 2.129 -29.153 1.00 36.72 92 THR A N 1
ATOM 697 C CA . THR A 1 92 ? -13.887 3.418 -29.757 1.00 36.72 92 THR A CA 1
ATOM 698 C C . THR A 1 92 ? -15.408 3.554 -29.718 1.00 36.72 92 THR A C 1
ATOM 700 O O . THR A 1 92 ? -16.096 2.676 -30.234 1.00 36.72 92 THR A O 1
ATOM 703 N N . THR A 1 93 ? -15.913 4.660 -29.144 1.00 29.31 93 THR A N 1
ATOM 704 C CA . THR A 1 93 ? -17.052 5.497 -29.616 1.00 29.31 93 THR A CA 1
ATOM 705 C C . THR A 1 93 ? -17.986 6.033 -28.494 1.00 29.31 93 THR A C 1
ATOM 707 O O . THR A 1 93 ? -18.657 5.280 -27.799 1.00 29.31 93 THR A O 1
ATOM 710 N N . THR A 1 94 ? -18.051 7.378 -28.451 1.00 31.38 94 THR A N 1
ATOM 711 C CA . THR A 1 94 ? -19.132 8.342 -28.089 1.00 31.38 94 THR A CA 1
ATOM 712 C C . THR A 1 94 ? -19.460 8.827 -26.661 1.00 31.38 94 THR A C 1
ATOM 714 O O . THR A 1 94 ? -20.059 8.144 -25.841 1.00 31.38 94 THR A O 1
ATOM 717 N N . ASP A 1 95 ? -19.166 10.128 -26.536 1.00 30.36 95 ASP A N 1
ATOM 718 C CA . ASP A 1 95 ? -19.687 11.278 -25.775 1.00 30.36 95 ASP A CA 1
ATOM 719 C C . ASP A 1 95 ? -21.204 11.577 -25.948 1.00 30.36 95 ASP A C 1
ATOM 721 O O . ASP A 1 95 ? -21.779 11.261 -26.990 1.00 30.36 95 ASP A O 1
ATOM 725 N N . THR A 1 96 ? -21.844 12.215 -24.951 1.00 28.19 96 THR A N 1
ATOM 726 C CA . THR A 1 96 ? -22.688 13.441 -25.074 1.00 28.19 96 THR A CA 1
ATOM 727 C C . THR A 1 96 ? -23.344 13.829 -23.728 1.00 28.19 96 THR A C 1
ATOM 729 O O . THR A 1 96 ? -23.901 12.983 -23.036 1.00 28.19 96 THR A O 1
ATOM 732 N N . GLY A 1 97 ? -23.301 15.120 -23.350 1.00 24.25 97 GLY A N 1
ATOM 733 C CA . GLY A 1 97 ? -23.798 15.642 -22.056 1.00 24.25 97 GLY A CA 1
ATOM 734 C C . GLY A 1 97 ? -24.903 16.719 -22.081 1.00 24.25 97 GLY A C 1
ATOM 735 O O . GLY A 1 97 ? -25.655 16.796 -23.049 1.00 24.25 97 GLY A O 1
ATOM 736 N N . ARG A 1 98 ? -24.963 17.533 -20.994 1.00 25.69 98 ARG A N 1
ATOM 737 C CA . ARG A 1 98 ? -25.617 18.868 -20.713 1.00 25.69 98 ARG A CA 1
ATOM 738 C C . ARG A 1 98 ? -26.253 18.877 -19.296 1.00 25.69 98 ARG A C 1
ATOM 740 O O . ARG A 1 98 ? -27.072 18.015 -19.026 1.00 25.69 98 ARG A O 1
ATOM 747 N N . VAL A 1 99 ? -25.822 19.654 -18.284 1.00 29.38 99 VAL A N 1
ATOM 748 C CA . VAL A 1 99 ? -25.860 21.119 -17.970 1.00 29.38 99 VAL A CA 1
ATOM 749 C C . VAL A 1 99 ? -27.245 21.702 -17.602 1.00 29.38 99 VAL A C 1
ATOM 751 O O . VAL A 1 99 ? -28.056 21.888 -18.502 1.00 29.38 99 VAL A O 1
ATOM 754 N N . TYR A 1 100 ? -27.437 22.136 -16.333 1.00 21.42 100 TYR A N 1
ATOM 755 C CA . TYR A 1 100 ? -27.841 23.513 -15.925 1.00 21.42 100 TYR A CA 1
ATOM 756 C C . TYR A 1 100 ? -27.688 23.772 -14.389 1.00 21.42 100 TYR A C 1
ATOM 758 O O . TYR A 1 100 ? -27.899 22.876 -13.581 1.00 21.42 100 TYR A O 1
ATOM 766 N N . ARG A 1 101 ? -27.302 25.013 -14.026 1.00 27.17 101 ARG A N 1
ATOM 767 C CA . ARG A 1 101 ? -27.036 25.659 -12.694 1.00 27.17 101 ARG A CA 1
ATOM 768 C C . ARG A 1 101 ? -28.231 26.600 -12.340 1.00 27.17 101 ARG A C 1
ATOM 770 O O . ARG A 1 101 ? -29.161 26.604 -13.128 1.00 27.17 101 ARG A O 1
ATOM 777 N N . PRO A 1 102 ? -28.221 27.576 -11.396 1.00 43.81 102 PRO A N 1
ATOM 778 C CA . PRO A 1 102 ? -27.601 27.758 -10.065 1.00 43.81 102 PRO A CA 1
ATOM 779 C C . PRO A 1 102 ? -28.610 28.263 -8.980 1.00 43.81 102 PRO A C 1
ATOM 781 O O . PRO A 1 102 ? -29.753 28.540 -9.307 1.00 43.81 102 PRO A O 1
ATOM 784 N N . TYR A 1 103 ? -28.163 28.464 -7.725 1.00 23.91 103 TYR A N 1
ATOM 785 C CA . TYR A 1 103 ? -28.357 29.663 -6.850 1.00 23.91 103 TYR A CA 1
ATOM 786 C C . TYR A 1 103 ? -27.574 29.400 -5.534 1.00 23.91 103 TYR A C 1
ATOM 788 O O . TYR A 1 103 ? -27.907 28.472 -4.813 1.00 23.91 103 TYR A O 1
ATOM 796 N N . ALA A 1 104 ? -26.355 29.918 -5.335 1.00 35.12 104 ALA A N 1
ATOM 797 C CA . ALA A 1 104 ? -25.932 31.253 -4.865 1.00 35.12 104 ALA A CA 1
ATOM 798 C C . ALA A 1 104 ? -26.088 31.489 -3.342 1.00 35.12 104 ALA A C 1
ATOM 800 O O . ALA A 1 104 ? -27.161 31.845 -2.863 1.00 35.12 104 ALA A O 1
ATOM 801 N N . GLY A 1 105 ? -24.962 31.360 -2.627 1.00 28.41 105 GLY A N 1
ATOM 802 C CA . GLY A 1 105 ? -24.714 31.823 -1.257 1.00 28.41 105 GLY A CA 1
ATOM 803 C C . GLY A 1 105 ? -23.231 31.617 -0.900 1.00 28.41 105 GLY A C 1
ATOM 804 O O . GLY A 1 105 ? -22.734 30.502 -0.991 1.00 28.41 105 GLY A O 1
ATOM 805 N N . GLU A 1 106 ? -22.519 32.690 -0.561 1.00 33.72 106 GLU A N 1
ATOM 806 C CA . GLU A 1 106 ? -21.087 32.752 -0.196 1.00 33.72 106 GLU A CA 1
ATOM 807 C C . GLU A 1 106 ? -20.952 33.085 1.316 1.00 33.72 106 GLU A C 1
ATOM 809 O O . GLU A 1 106 ? -21.893 33.648 1.879 1.00 33.72 106 GLU A O 1
ATOM 814 N N . PRO A 1 107 ? -19.787 32.919 1.978 1.00 46.81 107 PRO A N 1
ATOM 815 C CA . PRO A 1 107 ? -18.998 31.694 2.126 1.00 46.81 107 PRO A CA 1
ATOM 816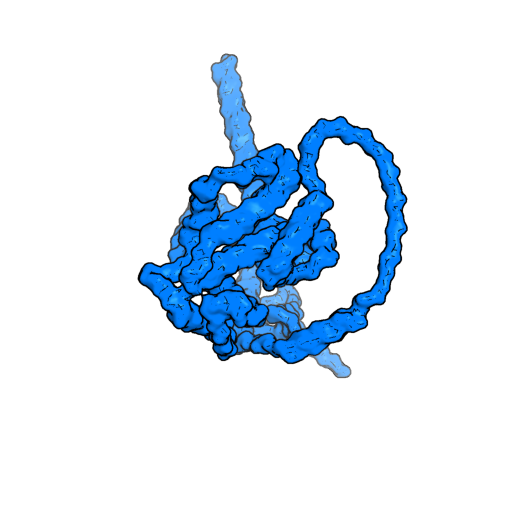 C C . PRO A 1 107 ? -18.549 31.467 3.595 1.00 46.81 107 PRO A C 1
ATOM 818 O O . PRO A 1 107 ? -18.117 32.378 4.298 1.00 46.81 107 PRO A O 1
ATOM 821 N N . THR A 1 108 ? -18.535 30.217 4.048 1.00 37.75 108 THR A N 1
ATOM 822 C CA . THR A 1 108 ? -17.611 29.755 5.105 1.00 37.75 108 THR A CA 1
ATOM 823 C C . THR A 1 108 ? -16.747 28.672 4.475 1.00 37.75 108 THR A C 1
ATOM 825 O O . THR A 1 108 ? -17.265 27.903 3.662 1.00 37.75 108 THR A O 1
ATOM 828 N N . ALA A 1 109 ? -15.434 28.679 4.748 1.00 53.78 109 ALA A N 1
ATOM 829 C CA . ALA A 1 109 ? -14.463 27.775 4.127 1.00 53.78 109 ALA A CA 1
ATOM 830 C C . ALA A 1 109 ? -14.960 26.331 4.252 1.00 53.78 109 ALA A C 1
ATOM 832 O O . ALA A 1 109 ? -14.957 25.744 5.331 1.00 53.78 109 ALA A O 1
ATOM 833 N N . SER A 1 110 ? -15.501 25.825 3.149 1.00 45.56 110 SER A N 1
ATOM 834 C CA . SER A 1 110 ? -16.083 24.497 3.086 1.00 45.56 110 SER A CA 1
ATOM 835 C C . SER A 1 110 ? -14.946 23.487 2.957 1.00 45.56 110 SER A C 1
ATOM 837 O O . SER A 1 110 ? -13.946 23.815 2.306 1.00 45.56 110 SER A O 1
ATOM 839 N N . PRO A 1 111 ? -15.082 22.288 3.548 1.00 55.84 111 PRO A N 1
ATOM 840 C CA . PRO A 1 111 ? -14.160 21.191 3.282 1.00 55.84 111 PRO A CA 1
ATOM 841 C C . PRO A 1 111 ? -13.989 20.995 1.766 1.00 55.84 111 PRO A C 1
ATOM 843 O O . PRO A 1 111 ? -14.922 21.305 1.006 1.00 55.84 111 PRO A O 1
ATOM 846 N N . PRO A 1 112 ? -12.799 20.558 1.311 1.00 63.00 112 PRO A N 1
ATOM 847 C CA . PRO A 1 112 ? -12.555 20.320 -0.102 1.00 63.00 112 PRO A CA 1
ATOM 848 C C . PRO A 1 112 ? -13.655 19.426 -0.675 1.00 63.00 112 PRO A C 1
ATOM 850 O O . PRO A 1 112 ? -14.137 18.496 -0.036 1.00 63.00 112 PRO A O 1
ATOM 853 N N . SER A 1 113 ? -14.134 19.777 -1.866 1.00 76.75 113 SER A N 1
ATOM 854 C CA . SER A 1 113 ? -15.178 18.985 -2.510 1.00 76.75 113 SER A CA 1
ATOM 855 C C . SER A 1 113 ? -14.591 17.670 -3.020 1.00 76.75 113 SER A C 1
ATOM 857 O O . SER A 1 113 ? -13.437 17.659 -3.446 1.00 76.75 113 SER A O 1
ATOM 859 N N . LEU A 1 114 ? -15.406 16.614 -3.104 1.00 78.06 114 LEU A N 1
ATOM 860 C CA . LEU A 1 114 ? -15.013 15.339 -3.723 1.00 78.06 114 LEU A CA 1
ATOM 861 C C . LEU A 1 114 ? -14.389 15.541 -5.117 1.00 78.06 114 LEU A C 1
ATOM 863 O O . LEU A 1 114 ? -13.420 14.889 -5.476 1.00 78.06 114 LEU A O 1
ATOM 867 N N . GLN A 1 115 ? -14.894 16.506 -5.893 1.00 79.06 115 GLN A N 1
ATOM 868 C CA . GLN A 1 115 ? -14.328 16.858 -7.202 1.00 79.06 115 GLN A CA 1
ATOM 869 C C . GLN A 1 115 ? -12.904 17.413 -7.105 1.00 79.06 115 GLN A C 1
ATOM 871 O O . GLN A 1 115 ? -12.073 17.156 -7.970 1.00 79.06 115 GLN A O 1
ATOM 876 N N . SER A 1 116 ? -12.626 18.200 -6.067 1.00 79.62 116 SER A N 1
ATOM 877 C CA . SER A 1 116 ? -11.287 18.715 -5.805 1.00 79.62 116 SER A CA 1
ATOM 878 C C . SER A 1 116 ? -10.359 17.562 -5.419 1.00 79.62 116 SER A C 1
ATOM 880 O O . SER A 1 116 ? -9.269 17.461 -5.975 1.00 79.62 116 SER A O 1
ATOM 882 N N . GLU A 1 117 ? -10.789 16.682 -4.516 1.00 82.50 117 GLU A N 1
ATOM 883 C CA . GLU A 1 117 ? -10.008 15.513 -4.093 1.00 82.50 117 GLU A CA 1
ATOM 884 C C . GLU A 1 117 ? -9.712 14.587 -5.285 1.00 82.50 117 GLU A C 1
ATOM 886 O O . GLU A 1 117 ? -8.579 14.149 -5.465 1.00 82.50 117 GLU A O 1
ATOM 891 N N . GLN A 1 118 ? -10.695 14.360 -6.167 1.00 87.19 118 GLN A N 1
ATOM 892 C CA . GLN A 1 118 ? -10.521 13.573 -7.393 1.00 87.19 118 GLN A CA 1
ATOM 893 C C . GLN A 1 118 ? -9.474 14.199 -8.325 1.00 87.19 118 GLN A C 1
ATOM 895 O O . GLN A 1 118 ? -8.727 13.485 -8.993 1.00 87.19 118 GLN A O 1
ATOM 900 N N . GLU A 1 119 ? -9.404 15.528 -8.393 1.00 88.69 119 GLU A N 1
ATOM 901 C CA . GLU A 1 119 ? -8.407 16.215 -9.214 1.00 88.69 119 GLU A CA 1
ATOM 902 C C . GLU A 1 119 ? -7.003 16.143 -8.604 1.00 88.69 119 GLU A C 1
ATOM 904 O O . GLU A 1 119 ? -6.017 16.008 -9.331 1.00 88.69 119 GLU A O 1
ATOM 909 N N . LEU A 1 120 ? -6.889 16.183 -7.276 1.00 86.50 120 LEU A N 1
ATOM 910 C CA . LEU A 1 120 ? -5.616 15.944 -6.598 1.00 86.50 120 LEU A CA 1
ATOM 911 C C . LEU A 1 120 ? -5.120 14.517 -6.855 1.00 86.50 120 LEU A C 1
ATOM 913 O O . LEU A 1 120 ? -3.968 14.289 -7.222 1.00 86.50 120 LEU A O 1
ATOM 917 N N . GLU A 1 121 ? -6.028 13.558 -6.738 1.00 90.50 121 GLU A N 1
ATOM 918 C CA . GLU A 1 121 ? -5.763 12.144 -6.958 1.00 90.50 121 GLU A CA 1
ATOM 919 C C . GLU A 1 121 ? -5.374 11.838 -8.418 1.00 90.50 121 GLU A C 1
ATOM 921 O O . GLU A 1 121 ? -4.475 11.033 -8.684 1.00 90.50 121 GLU A O 1
ATOM 926 N N . ARG A 1 122 ? -5.955 12.561 -9.385 1.00 92.56 122 ARG A N 1
ATOM 927 C CA . ARG A 1 122 ? -5.524 12.535 -10.793 1.00 92.56 122 ARG A CA 1
ATOM 928 C C . ARG A 1 122 ? -4.084 13.019 -10.965 1.00 92.56 122 ARG A C 1
ATOM 930 O O . ARG A 1 122 ? -3.329 12.423 -11.732 1.00 92.56 122 ARG A O 1
ATOM 937 N N . GLN A 1 123 ? -3.678 14.059 -10.244 1.00 91.06 123 GLN A N 1
ATOM 938 C CA . GLN A 1 123 ? -2.297 14.534 -10.309 1.00 91.06 123 GLN A CA 1
ATOM 939 C C . GLN A 1 123 ? -1.323 13.497 -9.733 1.00 91.06 123 GLN A C 1
ATOM 941 O O . GLN A 1 123 ? -0.265 13.264 -10.322 1.00 91.06 123 GLN A O 1
ATOM 946 N N . TYR A 1 124 ? -1.694 12.794 -8.657 1.00 90.25 124 TYR A N 1
ATOM 947 C CA . TYR A 1 124 ? -0.894 11.676 -8.147 1.00 90.25 124 TYR A CA 1
ATOM 948 C C . TYR A 1 124 ? -0.769 10.525 -9.141 1.00 90.25 124 TYR A C 1
ATOM 950 O O . TYR A 1 124 ? 0.320 9.966 -9.287 1.00 90.25 124 TYR A O 1
ATOM 958 N N . HIS A 1 125 ? -1.844 10.199 -9.861 1.00 93.56 125 HIS A N 1
ATOM 959 C CA . HIS A 1 125 ? -1.787 9.238 -10.959 1.00 93.56 125 HIS A CA 1
ATOM 960 C C . HIS A 1 125 ? -0.753 9.650 -12.015 1.00 93.56 125 HIS A C 1
ATOM 962 O O . HIS A 1 125 ? 0.093 8.840 -12.405 1.00 93.56 125 HIS A O 1
ATOM 968 N N . ASP A 1 126 ? -0.790 10.904 -12.460 1.00 93.69 126 ASP A N 1
ATOM 969 C CA . ASP A 1 126 ? 0.104 11.385 -13.512 1.00 93.69 126 ASP A CA 1
ATOM 970 C C . ASP A 1 126 ? 1.562 11.393 -13.042 1.00 93.69 126 ASP A C 1
ATOM 972 O O . ASP A 1 126 ? 2.447 10.936 -13.767 1.00 93.69 126 ASP A O 1
ATOM 976 N N . MET A 1 127 ? 1.821 11.816 -11.801 1.00 90.81 127 MET A N 1
ATOM 977 C CA . MET A 1 127 ? 3.146 11.719 -11.180 1.00 90.81 127 MET A CA 1
ATOM 978 C C . MET A 1 127 ? 3.638 10.270 -11.107 1.00 90.81 127 MET A C 1
ATOM 980 O O . MET A 1 127 ? 4.775 9.989 -11.488 1.00 90.81 127 MET A O 1
ATOM 984 N N . LEU A 1 128 ? 2.780 9.338 -10.682 1.00 91.81 128 LEU A N 1
ATOM 985 C CA . LEU A 1 128 ? 3.116 7.918 -10.589 1.00 91.81 128 LEU A CA 1
ATOM 986 C C . LEU A 1 128 ? 3.523 7.363 -11.954 1.00 91.81 128 LEU A C 1
ATOM 988 O O . LEU A 1 128 ? 4.554 6.701 -12.063 1.00 91.81 128 LEU A O 1
ATOM 992 N N . VAL A 1 129 ? 2.742 7.649 -12.997 1.00 93.44 129 VAL A N 1
ATOM 993 C CA . VAL A 1 129 ? 3.026 7.199 -14.366 1.00 93.44 129 VAL A CA 1
ATOM 994 C C . VAL A 1 129 ? 4.304 7.841 -14.909 1.00 93.44 129 VAL A C 1
ATOM 996 O O . VAL A 1 129 ? 5.128 7.145 -15.510 1.00 93.44 129 VAL A O 1
ATOM 999 N N . ASN A 1 130 ? 4.503 9.140 -14.670 1.00 91.25 130 ASN A N 1
ATOM 1000 C CA . ASN A 1 130 ? 5.696 9.875 -15.097 1.00 91.25 130 ASN A CA 1
ATOM 1001 C C . ASN A 1 130 ? 6.976 9.326 -14.450 1.00 91.25 130 ASN A C 1
ATOM 1003 O O . ASN A 1 130 ? 8.002 9.212 -15.122 1.00 91.25 130 ASN A O 1
ATOM 1007 N N . ASP A 1 131 ? 6.898 8.884 -13.194 1.00 89.12 131 ASP A N 1
ATOM 1008 C CA . ASP A 1 131 ? 7.997 8.222 -12.484 1.00 89.12 131 ASP A CA 1
ATOM 1009 C C . ASP A 1 131 ? 8.172 6.737 -12.864 1.00 89.12 131 ASP A C 1
ATOM 1011 O O . ASP A 1 131 ? 8.976 6.018 -12.262 1.00 89.12 131 ASP A O 1
ATOM 1015 N N . GLY A 1 132 ? 7.437 6.246 -13.868 1.00 89.50 132 GLY A N 1
ATOM 1016 C CA . GLY A 1 132 ? 7.514 4.867 -14.359 1.00 89.50 132 GLY A CA 1
ATOM 1017 C C . GLY A 1 132 ? 6.723 3.851 -13.531 1.00 89.50 132 GLY A C 1
ATOM 1018 O O . GLY A 1 132 ? 6.819 2.645 -13.794 1.00 89.50 132 GLY A O 1
ATOM 1019 N N . GLY A 1 133 ? 5.941 4.337 -12.567 1.00 90.44 133 GLY A N 1
ATOM 1020 C CA . GLY A 1 133 ? 4.964 3.589 -11.795 1.00 90.44 133 GLY A CA 1
ATOM 1021 C C . GLY A 1 133 ? 3.781 3.115 -12.647 1.00 90.44 133 GLY A C 1
ATOM 1022 O O . GLY A 1 133 ? 3.555 3.557 -13.774 1.00 90.44 133 GLY A O 1
ATOM 1023 N N . ARG A 1 134 ? 3.033 2.146 -12.116 1.00 89.38 134 ARG A N 1
ATOM 1024 C CA . ARG A 1 134 ? 1.852 1.557 -12.747 1.00 89.38 134 ARG A CA 1
ATOM 1025 C C . ARG A 1 134 ? 0.700 1.663 -11.755 1.00 89.38 134 ARG A C 1
ATOM 1027 O O . ARG A 1 134 ? 0.755 1.006 -10.713 1.00 89.38 134 ARG A O 1
ATOM 1034 N N . PRO A 1 135 ? -0.315 2.472 -12.075 1.00 90.69 135 PRO A N 1
ATOM 1035 C CA . PRO A 1 135 ? -1.555 2.529 -11.317 1.00 90.69 135 PRO A CA 1
ATOM 1036 C C . PRO A 1 135 ? -2.177 1.136 -11.175 1.00 90.69 135 PRO A C 1
ATOM 1038 O O . PRO A 1 135 ? -2.109 0.327 -12.105 1.00 90.69 135 PRO A O 1
ATOM 1041 N N . CYS A 1 136 ? -2.778 0.843 -10.021 1.00 86.44 136 CYS A N 1
ATOM 1042 C CA . CYS A 1 136 ? -3.461 -0.439 -9.803 1.00 86.44 136 CYS A CA 1
ATOM 1043 C C . CYS A 1 136 ? -4.768 -0.559 -10.600 1.00 86.44 136 CYS A C 1
ATOM 1045 O O . CYS A 1 136 ? -5.210 -1.674 -10.871 1.00 86.44 136 CYS A O 1
ATOM 1047 N N . TYR A 1 137 ? -5.344 0.567 -11.026 1.00 87.00 137 TYR A N 1
ATOM 1048 C CA . TYR A 1 137 ? -6.497 0.617 -11.914 1.00 87.00 137 TYR A CA 1
ATOM 1049 C C . TYR A 1 137 ? -6.394 1.789 -12.908 1.00 87.00 137 TYR A C 1
ATOM 1051 O O . TYR A 1 137 ? -5.669 2.754 -12.653 1.00 87.00 137 TYR A O 1
ATOM 1059 N N . PRO A 1 138 ? -7.083 1.726 -14.066 1.00 89.94 138 PRO A N 1
ATOM 1060 C CA . PRO A 1 138 ? -7.078 2.812 -15.045 1.00 89.94 138 PRO A CA 1
ATOM 1061 C C . PRO A 1 138 ? -7.705 4.096 -14.490 1.00 89.94 138 PRO A C 1
ATOM 1063 O O . PRO A 1 138 ? -8.777 4.039 -13.896 1.00 89.94 138 PRO A O 1
ATOM 1066 N N . ILE A 1 139 ? -7.130 5.263 -14.800 1.00 92.75 139 ILE A N 1
ATOM 1067 C CA . ILE A 1 139 ? -7.640 6.577 -14.354 1.00 92.75 139 ILE A CA 1
ATOM 1068 C C . ILE A 1 139 ? -9.124 6.827 -14.672 1.00 92.75 139 ILE A C 1
ATOM 1070 O O . ILE A 1 139 ? -9.791 7.586 -13.978 1.00 92.75 139 ILE A O 1
ATOM 1074 N N . ALA A 1 140 ? -9.663 6.167 -15.702 1.00 91.31 140 ALA A N 1
ATOM 1075 C CA . ALA A 1 140 ? -11.076 6.246 -16.064 1.00 91.31 140 ALA A CA 1
ATOM 1076 C C . ALA A 1 140 ? -12.023 5.732 -14.961 1.00 91.31 140 ALA A C 1
ATOM 1078 O O . ALA A 1 140 ? -13.176 6.147 -14.926 1.00 91.31 140 ALA A O 1
ATOM 1079 N N . LEU A 1 141 ? -11.549 4.863 -14.060 1.00 89.75 141 LEU A N 1
ATOM 1080 C CA . LEU A 1 141 ? -12.343 4.349 -12.941 1.00 89.75 141 LEU A CA 1
ATOM 1081 C C . LEU A 1 141 ? -12.319 5.261 -11.710 1.00 89.75 141 LEU A C 1
ATOM 1083 O O . LEU A 1 141 ? -13.115 5.039 -10.808 1.00 89.75 141 LEU A O 1
ATOM 1087 N N . LEU A 1 142 ? -11.464 6.290 -11.668 1.00 89.44 142 LEU A N 1
ATOM 1088 C CA . LEU A 1 142 ? -11.290 7.141 -10.486 1.00 89.44 142 LEU A CA 1
ATOM 1089 C C . LEU A 1 142 ? -12.608 7.752 -9.996 1.00 89.44 142 LEU A C 1
ATOM 1091 O O . LEU A 1 142 ? -12.898 7.736 -8.803 1.00 89.44 142 LEU A O 1
ATOM 1095 N N . GLN A 1 143 ? -13.434 8.255 -10.914 1.00 87.31 143 GLN A N 1
ATOM 1096 C CA . GLN A 1 143 ? -14.713 8.848 -10.537 1.00 87.31 143 GLN A CA 1
ATOM 1097 C C . GLN A 1 143 ? -15.667 7.800 -9.943 1.00 87.31 143 GLN A C 1
ATOM 1099 O O . GLN A 1 143 ? -16.172 7.988 -8.844 1.00 87.31 143 GLN A O 1
ATOM 1104 N N . ALA A 1 144 ? -15.867 6.673 -10.631 1.00 86.81 144 ALA A N 1
ATOM 1105 C CA . ALA A 1 144 ? -16.759 5.617 -10.152 1.00 86.81 144 ALA A CA 1
ATOM 1106 C C . ALA A 1 144 ? -16.280 5.014 -8.818 1.00 86.81 144 ALA A C 1
ATOM 1108 O O . ALA A 1 144 ? -17.090 4.726 -7.941 1.00 86.81 144 ALA A O 1
ATOM 1109 N N . PHE A 1 145 ? -14.964 4.862 -8.658 1.00 85.31 145 PHE A N 1
ATOM 1110 C CA . PHE A 1 145 ? -14.338 4.314 -7.460 1.00 85.31 145 PHE A CA 1
ATOM 1111 C C . PHE A 1 145 ? -14.439 5.256 -6.255 1.00 85.31 145 PHE A C 1
ATOM 1113 O O . PHE A 1 145 ? -14.733 4.805 -5.157 1.00 85.31 145 PHE A O 1
ATOM 1120 N N . SER A 1 146 ? -14.225 6.557 -6.452 1.00 85.44 146 SER A N 1
ATOM 1121 C CA . SER A 1 146 ? -14.341 7.552 -5.373 1.00 85.44 146 SER A CA 1
ATOM 1122 C C . SER A 1 146 ? -15.783 7.766 -4.910 1.00 85.44 146 SER A C 1
ATOM 1124 O O . SER A 1 146 ? -16.016 8.051 -3.741 1.00 85.44 146 SER A O 1
ATOM 1126 N N . GLU A 1 147 ? -16.760 7.601 -5.805 1.00 85.38 147 GLU A N 1
ATOM 1127 C CA . GLU A 1 147 ? -18.179 7.682 -5.455 1.00 85.38 147 GLU A CA 1
ATOM 1128 C C . GLU A 1 147 ? -18.674 6.412 -4.737 1.00 85.38 147 GLU A C 1
ATOM 1130 O O . GLU A 1 147 ? -19.493 6.521 -3.828 1.00 85.38 147 GLU A O 1
ATOM 1135 N N . ASN A 1 148 ? -18.183 5.222 -5.119 1.00 83.44 148 ASN A N 1
ATOM 1136 C CA . ASN A 1 148 ? -18.635 3.935 -4.571 1.00 83.44 148 ASN A CA 1
ATOM 1137 C C . ASN A 1 148 ? -17.465 2.939 -4.389 1.00 83.44 148 ASN A C 1
ATOM 1139 O O . ASN A 1 148 ? -17.377 1.947 -5.119 1.00 83.44 148 ASN A O 1
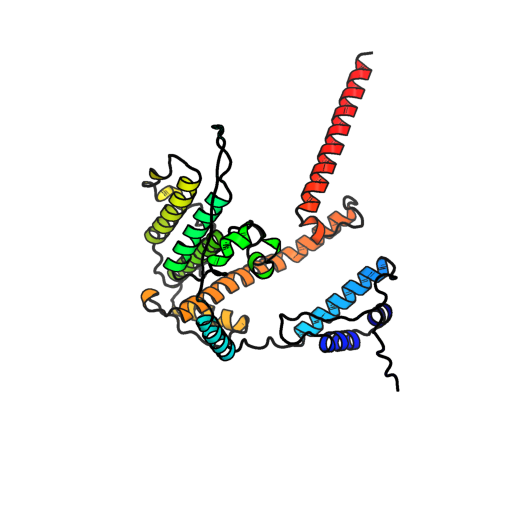ATOM 1143 N N . PRO A 1 149 ? -16.554 3.155 -3.422 1.00 78.56 149 PRO A N 1
ATOM 1144 C CA . PRO A 1 149 ? -15.361 2.314 -3.255 1.00 78.56 149 PRO A CA 1
ATOM 1145 C C . PRO A 1 149 ? -15.691 0.863 -2.866 1.00 78.56 149 PRO A C 1
ATOM 1147 O O . PRO A 1 149 ? -14.950 -0.061 -3.219 1.00 78.56 149 PRO A O 1
ATOM 1150 N N . ASP A 1 150 ? -16.829 0.649 -2.201 1.00 77.69 150 ASP A N 1
ATOM 1151 C CA . ASP A 1 150 ? -17.303 -0.666 -1.752 1.00 77.69 150 ASP A CA 1
ATOM 1152 C C . ASP A 1 150 ? -17.703 -1.595 -2.908 1.00 77.69 150 ASP A C 1
ATOM 1154 O O . ASP A 1 150 ? -17.660 -2.817 -2.764 1.00 77.69 150 ASP A O 1
ATOM 1158 N N . GLU A 1 151 ? -18.035 -1.044 -4.082 1.00 82.94 151 GLU A N 1
ATOM 1159 C CA . GLU A 1 151 ? -18.332 -1.834 -5.287 1.00 82.94 151 GLU A CA 1
ATOM 1160 C C . GLU A 1 151 ? -17.069 -2.442 -5.921 1.00 82.94 151 GLU A C 1
ATOM 1162 O O . GLU A 1 151 ? -17.154 -3.329 -6.775 1.00 82.94 151 GLU A O 1
ATOM 1167 N N . TYR A 1 152 ? -15.884 -2.013 -5.477 1.00 78.88 152 TYR A N 1
ATOM 1168 C CA . TYR A 1 152 ? -14.593 -2.439 -6.012 1.00 78.88 152 TYR A CA 1
ATOM 1169 C C . TYR A 1 152 ? -13.685 -3.039 -4.925 1.00 78.88 152 TYR A C 1
ATOM 1171 O O . TYR A 1 152 ? -12.530 -2.616 -4.785 1.00 78.88 152 TYR A O 1
ATOM 1179 N N . PRO A 1 153 ? -14.135 -4.076 -4.188 1.00 68.31 153 PRO A N 1
ATOM 1180 C CA . PRO A 1 153 ? -13.402 -4.615 -3.042 1.00 68.31 153 PRO A CA 1
ATOM 1181 C C . PRO A 1 153 ? -12.004 -5.123 -3.424 1.00 68.31 153 PRO A C 1
ATOM 1183 O O . PRO A 1 153 ? -11.063 -5.001 -2.650 1.00 68.31 153 PRO A O 1
ATOM 1186 N N . GLY A 1 154 ? -11.825 -5.640 -4.645 1.00 70.00 154 GLY A N 1
ATOM 1187 C CA . GLY A 1 154 ? -10.519 -6.104 -5.129 1.00 70.00 154 GLY A CA 1
ATOM 1188 C C . GLY A 1 154 ? -9.514 -4.987 -5.445 1.00 70.00 154 GLY A C 1
ATOM 1189 O O . GLY A 1 154 ? -8.311 -5.241 -5.437 1.00 70.00 154 GLY A O 1
ATOM 1190 N N . LEU A 1 155 ? -9.982 -3.764 -5.722 1.00 70.81 155 LEU A N 1
ATOM 1191 C CA . LEU A 1 155 ? -9.115 -2.604 -5.972 1.00 70.81 155 LEU A CA 1
ATOM 1192 C C . LEU A 1 155 ? -8.759 -1.886 -4.674 1.00 70.81 155 LEU A C 1
ATOM 1194 O O . LEU A 1 155 ? -7.649 -1.381 -4.530 1.00 70.81 155 LEU A O 1
ATOM 1198 N N . SER A 1 156 ? -9.700 -1.870 -3.737 1.00 62.62 156 SER A N 1
ATOM 1199 C CA . SER A 1 156 ? -9.592 -1.148 -2.483 1.00 62.62 156 SER A CA 1
ATOM 1200 C C . SER A 1 156 ? -8.839 -1.969 -1.419 1.00 62.62 156 SER A C 1
ATOM 1202 O O . SER A 1 156 ? -7.987 -1.417 -0.727 1.00 62.62 156 SER A O 1
ATOM 1204 N N . GLN A 1 157 ? -9.028 -3.295 -1.333 1.00 65.19 157 GLN A N 1
ATOM 1205 C CA . GLN A 1 157 ? -8.480 -4.141 -0.249 1.00 65.19 157 GLN A CA 1
ATOM 1206 C C . GLN A 1 157 ? -6.981 -4.000 0.053 1.00 65.19 157 GLN A C 1
ATOM 1208 O O . GLN A 1 157 ? -6.635 -3.953 1.234 1.00 65.19 157 GLN A O 1
ATOM 1213 N N . PRO A 1 158 ? -6.068 -3.903 -0.930 1.00 65.44 158 PRO A N 1
ATOM 1214 C CA . PRO A 1 158 ? -4.647 -3.748 -0.619 1.00 65.44 158 PRO A CA 1
ATOM 1215 C C . PRO A 1 158 ? -4.280 -2.375 -0.025 1.00 65.44 158 PRO A C 1
ATOM 1217 O O . PRO A 1 158 ? -3.197 -2.234 0.539 1.00 65.44 158 PRO A O 1
ATOM 1220 N N . TRP A 1 159 ? -5.157 -1.372 -0.153 1.00 65.69 159 TRP A N 1
ATOM 1221 C CA . TRP A 1 159 ? -4.881 0.043 0.142 1.00 65.69 159 TRP A CA 1
ATOM 1222 C C . TRP A 1 159 ? -5.874 0.671 1.146 1.00 65.69 159 TRP A C 1
ATOM 1224 O O . TRP A 1 159 ? -5.638 1.774 1.632 1.00 65.69 159 TRP A O 1
ATOM 1234 N N . LEU A 1 160 ? -6.942 -0.056 1.501 1.00 54.19 160 LEU A N 1
ATOM 1235 C CA . LEU A 1 160 ? -8.184 0.409 2.143 1.00 54.19 160 LEU A CA 1
ATOM 1236 C C . LEU A 1 160 ? -8.064 1.017 3.537 1.00 54.19 160 LEU A C 1
ATOM 1238 O O . LEU A 1 160 ? -9.035 1.575 4.035 1.00 54.19 160 LEU A O 1
ATOM 1242 N N . ARG A 1 161 ? -6.903 0.935 4.187 1.00 53.22 161 ARG A N 1
ATOM 1243 C CA . ARG A 1 161 ? -6.758 1.480 5.542 1.00 53.22 161 ARG A CA 1
ATOM 1244 C C . ARG A 1 161 ? -6.965 3.005 5.598 1.00 53.22 161 ARG A C 1
ATOM 1246 O O . ARG A 1 161 ? -7.097 3.545 6.690 1.00 53.22 161 ARG A O 1
ATOM 1253 N N . TYR A 1 162 ? -6.980 3.693 4.454 1.00 53.00 162 TYR A N 1
ATOM 1254 C CA . TYR A 1 162 ? -6.915 5.153 4.400 1.00 53.00 162 TYR A CA 1
ATOM 1255 C C . TYR A 1 162 ? -7.960 5.833 3.503 1.00 53.00 162 TYR A C 1
ATOM 1257 O O . TYR A 1 162 ? -7.877 7.045 3.366 1.00 53.00 162 TYR A O 1
ATOM 1265 N N . GLY A 1 163 ? -8.934 5.108 2.934 1.00 67.94 163 GLY A N 1
ATOM 1266 C CA . GLY A 1 163 ? -9.973 5.697 2.074 1.00 67.94 163 GLY A CA 1
ATOM 1267 C C . GLY A 1 163 ? -9.862 5.311 0.596 1.00 67.94 163 GLY A C 1
ATOM 1268 O O . GLY A 1 163 ? -9.354 4.237 0.260 1.00 67.94 163 GLY A O 1
ATOM 1269 N N . TRP A 1 164 ? -10.392 6.164 -0.286 1.00 75.62 164 TRP A N 1
ATOM 1270 C CA . TRP A 1 164 ? -10.426 5.937 -1.738 1.00 75.62 164 TRP A CA 1
ATOM 1271 C C . TRP A 1 164 ? -9.222 6.564 -2.473 1.00 75.62 164 TRP A C 1
ATOM 1273 O O . TRP A 1 164 ? -9.032 6.296 -3.662 1.00 75.62 164 TRP A O 1
ATOM 1283 N N . GLU A 1 165 ? -8.374 7.336 -1.783 1.00 80.00 165 GLU A N 1
ATOM 1284 C CA . GLU A 1 165 ? -7.156 7.971 -2.315 1.00 80.00 165 GLU A CA 1
ATOM 1285 C C . GLU A 1 165 ? -5.992 6.971 -2.489 1.00 80.00 165 GLU A C 1
ATOM 1287 O O . GLU A 1 165 ? -4.990 6.952 -1.765 1.00 80.00 165 GLU A O 1
ATOM 1292 N N . VAL A 1 166 ? -6.133 6.084 -3.469 1.00 84.38 166 VAL A N 1
ATOM 1293 C CA . VAL A 1 166 ? -5.206 4.984 -3.750 1.00 84.38 166 VAL A CA 1
ATOM 1294 C C . VAL A 1 166 ? -3.914 5.436 -4.449 1.00 84.38 166 VAL A C 1
ATOM 1296 O O . VAL A 1 166 ? -2.829 4.984 -4.086 1.00 84.38 166 VAL A O 1
ATOM 1299 N N . PHE A 1 167 ? -3.972 6.311 -5.449 1.00 88.38 167 PHE A N 1
ATOM 1300 C CA . PHE A 1 167 ? -2.827 6.786 -6.226 1.00 88.38 167 PHE A CA 1
ATOM 1301 C C . PHE A 1 167 ? -1.835 7.600 -5.398 1.00 88.38 167 PHE A C 1
ATOM 1303 O O . PHE A 1 167 ? -0.631 7.405 -5.584 1.00 88.38 167 PHE A O 1
ATOM 1310 N N . CYS A 1 168 ? -2.285 8.429 -4.450 1.00 85.44 168 CYS A N 1
ATOM 1311 C CA . CYS A 1 168 ? -1.382 9.083 -3.493 1.00 85.44 168 CYS A CA 1
ATOM 1312 C C . CYS A 1 168 ? -0.521 8.056 -2.735 1.00 85.44 168 CYS A C 1
ATOM 1314 O O . CYS A 1 168 ? 0.709 8.181 -2.644 1.00 85.44 168 CYS A O 1
ATOM 1316 N N . LEU A 1 169 ? -1.158 6.990 -2.237 1.00 82.81 169 LEU A N 1
ATOM 1317 C CA . LEU A 1 169 ? -0.478 5.902 -1.536 1.00 82.81 169 LEU A CA 1
ATOM 1318 C C . LEU A 1 169 ? 0.455 5.137 -2.477 1.00 82.81 169 LEU A C 1
ATOM 1320 O O . LEU A 1 169 ? 1.616 4.899 -2.135 1.00 82.81 169 LEU A O 1
ATOM 1324 N N . GLN A 1 170 ? -0.003 4.791 -3.682 1.00 87.00 170 GLN A N 1
ATOM 1325 C CA . GLN A 1 170 ? 0.825 4.098 -4.670 1.00 87.00 170 GLN A CA 1
ATOM 1326 C C . GLN A 1 170 ? 2.071 4.910 -5.041 1.00 87.00 170 GLN A C 1
ATOM 1328 O O . GLN A 1 170 ? 3.163 4.341 -5.104 1.00 87.00 170 GLN A O 1
ATOM 1333 N N . LEU A 1 171 ? 1.932 6.225 -5.230 1.00 87.25 171 LEU A N 1
ATOM 1334 C CA . LEU A 1 171 ? 3.045 7.138 -5.482 1.00 87.25 171 LEU A CA 1
ATOM 1335 C C . LEU A 1 171 ? 4.031 7.141 -4.315 1.00 87.25 171 LEU A C 1
ATOM 1337 O O . LEU A 1 171 ? 5.230 6.966 -4.527 1.00 87.25 171 LEU A O 1
ATOM 1341 N N . HIS A 1 172 ? 3.536 7.251 -3.080 1.00 82.56 172 HIS A N 1
ATOM 1342 C CA . HIS A 1 172 ? 4.383 7.196 -1.892 1.00 82.56 172 HIS A CA 1
ATOM 1343 C C . HIS A 1 172 ? 5.175 5.880 -1.810 1.00 82.56 172 HIS A C 1
ATOM 1345 O O . HIS A 1 172 ? 6.395 5.887 -1.623 1.00 82.56 172 HIS A O 1
ATOM 1351 N N . HIS A 1 173 ? 4.511 4.738 -2.002 1.00 83.94 173 HIS A N 1
ATOM 1352 C CA . HIS A 1 173 ? 5.171 3.432 -2.020 1.00 83.94 173 HIS A CA 1
ATOM 1353 C C . HIS A 1 173 ? 6.186 3.304 -3.164 1.00 83.94 173 HIS A C 1
ATOM 1355 O O . HIS A 1 173 ? 7.246 2.699 -2.979 1.00 83.94 173 HIS A O 1
ATOM 1361 N N . TRP A 1 174 ? 5.886 3.872 -4.334 1.00 90.38 174 TRP A N 1
ATOM 1362 C CA . TRP A 1 174 ? 6.794 3.894 -5.477 1.00 90.38 174 TRP A CA 1
ATOM 1363 C C . TRP A 1 174 ? 8.039 4.742 -5.201 1.00 90.38 174 TRP A C 1
ATOM 1365 O O . TRP A 1 174 ? 9.155 4.269 -5.406 1.00 90.38 174 TRP A O 1
ATOM 1375 N N . HIS A 1 175 ? 7.892 5.946 -4.643 1.00 87.12 175 HIS A N 1
ATOM 1376 C CA . HIS A 1 175 ? 9.027 6.792 -4.251 1.00 87.12 175 HIS A CA 1
ATOM 1377 C C . HIS A 1 175 ? 9.922 6.114 -3.218 1.00 87.12 175 HIS A C 1
ATOM 1379 O O . HIS A 1 175 ? 11.140 6.078 -3.394 1.00 87.12 175 HIS A O 1
ATOM 1385 N N . ARG A 1 176 ? 9.341 5.471 -2.197 1.00 83.56 176 ARG A N 1
ATOM 1386 C CA . ARG A 1 176 ? 10.128 4.703 -1.217 1.00 83.56 176 ARG A CA 1
ATOM 1387 C C . ARG A 1 176 ? 10.881 3.538 -1.850 1.00 83.56 176 ARG A C 1
ATOM 1389 O O . ARG A 1 176 ? 11.985 3.217 -1.407 1.00 83.56 176 ARG A O 1
ATOM 1396 N N . PHE A 1 177 ? 10.311 2.906 -2.873 1.00 89.94 177 PHE A N 1
ATOM 1397 C CA . PHE A 1 177 ? 11.027 1.911 -3.660 1.00 89.94 177 PHE A CA 1
ATOM 1398 C C . PHE A 1 177 ? 12.193 2.528 -4.433 1.00 89.94 177 PHE A C 1
ATOM 1400 O O . PHE A 1 177 ? 13.290 1.985 -4.362 1.00 89.94 177 PHE A O 1
ATOM 1407 N N . LEU A 1 178 ? 11.999 3.648 -5.131 1.00 88.25 178 LEU A N 1
ATOM 1408 C CA . LEU A 1 178 ? 13.071 4.297 -5.893 1.00 88.25 178 LEU A CA 1
ATOM 1409 C C . LEU A 1 178 ? 14.222 4.745 -4.980 1.00 88.25 178 LEU A C 1
ATOM 1411 O O . LEU A 1 178 ? 15.389 4.525 -5.305 1.00 88.25 178 LEU A O 1
ATOM 1415 N N . GLN A 1 179 ? 13.908 5.278 -3.799 1.00 82.62 179 GLN A N 1
ATOM 1416 C CA . GLN A 1 179 ? 14.895 5.563 -2.759 1.00 82.62 179 GLN A CA 1
ATOM 1417 C C . GLN A 1 179 ? 15.640 4.287 -2.335 1.00 82.62 179 GLN A C 1
ATOM 1419 O O . GLN A 1 179 ? 16.872 4.257 -2.301 1.00 82.62 179 GLN A O 1
ATOM 1424 N N . TRP A 1 180 ? 14.910 3.211 -2.027 1.00 84.25 180 TRP A N 1
ATOM 1425 C CA . TRP A 1 180 ? 15.506 1.927 -1.654 1.00 84.25 180 TRP A CA 1
ATOM 1426 C C . TRP A 1 180 ? 16.398 1.366 -2.772 1.00 84.25 180 TRP A C 1
ATOM 1428 O O . TRP A 1 180 ? 17.505 0.899 -2.507 1.00 84.25 180 TRP A O 1
ATOM 1438 N N . GLN A 1 181 ? 15.965 1.472 -4.024 1.00 88.50 181 GLN A N 1
ATOM 1439 C CA . GLN A 1 181 ? 16.693 1.045 -5.213 1.00 88.50 181 GLN A CA 1
ATOM 1440 C C . GLN A 1 181 ? 18.047 1.766 -5.332 1.00 88.50 181 GLN A C 1
ATOM 1442 O O . GLN A 1 181 ? 19.065 1.115 -5.588 1.00 88.50 181 GLN A O 1
ATOM 1447 N N . GLN A 1 182 ? 18.070 3.084 -5.101 1.00 84.75 182 GLN A N 1
ATOM 1448 C CA . GLN A 1 182 ? 19.286 3.905 -5.121 1.00 84.75 182 GLN A CA 1
ATOM 1449 C C . GLN A 1 182 ? 20.216 3.611 -3.936 1.00 84.75 182 GLN A C 1
ATOM 1451 O O . GLN A 1 182 ? 21.423 3.459 -4.123 1.00 84.75 182 GLN A O 1
ATOM 1456 N N . LEU A 1 183 ? 19.669 3.477 -2.720 1.00 81.62 183 LEU A N 1
ATOM 1457 C CA . LEU A 1 183 ? 20.446 3.151 -1.515 1.00 81.62 183 LEU A CA 1
ATOM 1458 C C . LEU A 1 183 ? 21.213 1.834 -1.675 1.00 81.62 183 LEU A C 1
ATOM 1460 O O . LEU A 1 183 ? 22.383 1.740 -1.314 1.00 81.62 183 LEU A O 1
ATOM 1464 N N . ASN A 1 184 ? 20.576 0.825 -2.270 1.00 83.44 184 ASN A N 1
ATOM 1465 C CA . ASN A 1 184 ? 21.198 -0.475 -2.512 1.00 83.44 184 ASN A CA 1
ATOM 1466 C C . ASN A 1 184 ? 22.242 -0.479 -3.645 1.00 83.44 184 ASN A C 1
ATOM 1468 O O . ASN A 1 184 ? 22.983 -1.452 -3.775 1.00 83.44 184 ASN A O 1
ATOM 1472 N N . ARG A 1 185 ? 22.307 0.593 -4.443 1.00 85.69 185 ARG A N 1
ATOM 1473 C CA . ARG A 1 185 ? 23.315 0.826 -5.492 1.00 85.69 185 ARG A CA 1
ATOM 1474 C C . ARG A 1 185 ? 24.391 1.832 -5.073 1.00 85.69 185 ARG A C 1
ATOM 1476 O O . ARG A 1 185 ? 25.256 2.162 -5.873 1.00 85.69 185 ARG A O 1
ATOM 1483 N N . GLY A 1 186 ? 24.326 2.364 -3.850 1.00 79.00 186 GLY A N 1
ATOM 1484 C CA . GLY A 1 186 ? 25.231 3.425 -3.397 1.00 79.00 186 GLY A CA 1
ATOM 1485 C C . GLY A 1 186 ? 25.065 4.748 -4.155 1.00 79.00 186 GLY A C 1
ATOM 1486 O O . GLY A 1 186 ? 25.931 5.610 -4.072 1.00 79.00 186 GLY A O 1
ATOM 1487 N N . SER A 1 187 ? 23.959 4.920 -4.884 1.00 76.25 187 SER A N 1
ATOM 1488 C CA . SER A 1 187 ? 23.682 6.089 -5.723 1.00 76.25 187 SER A CA 1
ATOM 1489 C C . SER A 1 187 ? 22.613 7.002 -5.116 1.00 76.25 187 SER A C 1
ATOM 1491 O O . SER A 1 187 ? 21.931 7.717 -5.850 1.00 76.25 187 SER A O 1
ATOM 1493 N N . TYR A 1 188 ? 22.395 6.916 -3.800 1.00 73.19 188 TYR A N 1
ATOM 1494 C CA . TYR A 1 188 ? 21.386 7.712 -3.108 1.00 73.19 188 TYR A CA 1
ATOM 1495 C C . TYR A 1 188 ? 21.707 9.199 -3.217 1.00 73.19 188 TYR A C 1
ATOM 1497 O O . TYR A 1 188 ? 22.784 9.634 -2.809 1.00 73.19 188 TYR A O 1
ATOM 1505 N N . ASN A 1 189 ? 20.756 9.962 -3.753 1.00 73.44 189 ASN A N 1
ATOM 1506 C CA . ASN A 1 189 ? 20.861 11.406 -3.872 1.00 73.44 189 ASN A CA 1
ATOM 1507 C C . ASN A 1 189 ? 19.760 12.075 -3.040 1.00 73.44 189 ASN A C 1
ATOM 1509 O O . ASN A 1 189 ? 18.594 12.084 -3.441 1.00 73.44 189 ASN A O 1
ATOM 1513 N N . SER A 1 190 ? 20.148 12.658 -1.903 1.00 69.94 190 SER A N 1
ATOM 1514 C CA . SER A 1 190 ? 19.245 13.401 -1.018 1.00 69.94 190 SER A CA 1
ATOM 1515 C C . SER A 1 190 ? 18.515 14.530 -1.738 1.00 69.94 190 SER A C 1
ATOM 1517 O O . SER A 1 190 ? 17.339 14.746 -1.473 1.00 69.94 190 SER A O 1
ATOM 1519 N N . ASP A 1 191 ? 19.168 15.197 -2.690 1.00 73.19 191 ASP A N 1
ATOM 1520 C CA . ASP A 1 191 ? 18.612 16.364 -3.376 1.00 73.19 191 ASP A CA 1
ATOM 1521 C C . ASP A 1 191 ? 17.484 15.954 -4.330 1.00 73.19 191 ASP A C 1
ATOM 1523 O O . ASP A 1 191 ? 16.473 16.641 -4.450 1.00 73.19 191 ASP A O 1
ATOM 1527 N N . THR A 1 192 ? 17.619 14.795 -4.987 1.00 73.81 192 THR A N 1
ATOM 1528 C CA . THR A 1 192 ? 16.570 14.267 -5.880 1.00 73.81 192 THR A CA 1
ATOM 1529 C C . THR A 1 192 ? 15.324 13.863 -5.095 1.00 73.81 192 THR A C 1
ATOM 1531 O O . THR A 1 192 ? 14.204 14.147 -5.518 1.00 73.81 192 THR A O 1
ATOM 1534 N N . GLU A 1 193 ? 15.507 13.222 -3.941 1.00 68.94 193 GLU A N 1
ATOM 1535 C CA . GLU A 1 193 ? 14.395 12.839 -3.068 1.00 68.94 193 GLU A CA 1
ATOM 1536 C C . GLU A 1 193 ? 13.746 14.062 -2.396 1.00 68.94 193 GLU A C 1
ATOM 1538 O O . GLU A 1 193 ? 12.522 14.113 -2.272 1.00 68.94 193 GLU A O 1
ATOM 1543 N N . TYR A 1 194 ? 14.532 15.088 -2.055 1.00 69.06 194 TYR A N 1
ATOM 1544 C CA . TYR A 1 194 ? 14.019 16.365 -1.554 1.00 69.06 194 TYR A CA 1
ATOM 1545 C C . TYR A 1 194 ? 13.126 17.061 -2.586 1.00 69.06 194 TYR A C 1
ATOM 1547 O O . TYR A 1 194 ? 12.015 17.467 -2.260 1.00 69.06 194 TYR A O 1
ATOM 1555 N N . VAL A 1 195 ? 13.545 17.124 -3.856 1.00 73.31 195 VAL A N 1
ATOM 1556 C CA . VAL A 1 195 ? 12.719 17.703 -4.933 1.00 73.31 195 VAL A CA 1
ATOM 1557 C C . VAL A 1 195 ? 11.388 16.958 -5.092 1.00 73.31 195 VAL A C 1
ATOM 1559 O O . VAL A 1 195 ? 10.349 17.595 -5.266 1.00 73.31 195 VAL A O 1
ATOM 1562 N N . ARG A 1 196 ? 11.379 15.620 -4.994 1.00 74.12 196 ARG A N 1
ATOM 1563 C CA . ARG A 1 196 ? 10.129 14.834 -5.027 1.00 74.12 196 ARG A CA 1
ATOM 1564 C C . ARG A 1 196 ? 9.202 15.176 -3.870 1.00 74.12 196 ARG A C 1
ATOM 1566 O O . ARG A 1 196 ? 8.005 15.350 -4.091 1.00 74.12 196 ARG A O 1
ATOM 1573 N N . TYR A 1 197 ? 9.757 15.283 -2.666 1.00 72.19 197 TYR A N 1
ATOM 1574 C CA . TYR A 1 197 ? 9.006 15.693 -1.489 1.00 72.19 197 TYR A CA 1
ATOM 1575 C C . TYR A 1 197 ? 8.419 17.091 -1.665 1.00 72.19 197 TYR A C 1
ATOM 1577 O O . TYR A 1 197 ? 7.211 17.239 -1.542 1.00 72.19 197 TYR A O 1
ATOM 1585 N N . VAL A 1 198 ? 9.236 18.084 -2.032 1.00 71.69 198 VAL A N 1
ATOM 1586 C CA . VAL A 1 198 ? 8.782 19.467 -2.231 1.00 71.69 198 VAL A CA 1
ATOM 1587 C C . VAL A 1 198 ? 7.652 19.515 -3.253 1.00 71.69 198 VAL A C 1
ATOM 1589 O O . VAL A 1 198 ? 6.619 20.112 -2.978 1.00 71.69 198 VAL A O 1
ATOM 1592 N N . ASN A 1 199 ? 7.792 18.840 -4.396 1.00 78.19 199 ASN A N 1
ATOM 1593 C CA . ASN A 1 199 ? 6.739 18.811 -5.414 1.00 78.19 199 ASN A CA 1
ATOM 1594 C C . ASN A 1 199 ? 5.435 18.204 -4.882 1.00 78.19 199 ASN A C 1
ATOM 1596 O O . ASN A 1 199 ? 4.362 18.738 -5.151 1.00 78.19 199 ASN A O 1
ATOM 1600 N N . LYS A 1 200 ? 5.522 17.115 -4.108 1.00 74.81 200 LYS A N 1
ATOM 1601 C CA . LYS A 1 200 ? 4.358 16.495 -3.472 1.00 74.81 200 LYS A CA 1
ATOM 1602 C C . LYS A 1 200 ? 3.721 17.430 -2.433 1.00 74.81 200 LYS A C 1
ATOM 1604 O O . LYS A 1 200 ? 2.513 17.626 -2.445 1.00 74.81 200 LYS A O 1
ATOM 1609 N N . THR A 1 201 ? 4.517 18.023 -1.552 1.00 72.31 201 THR A N 1
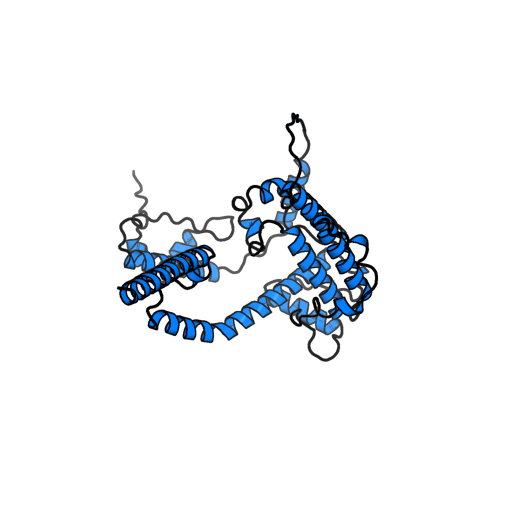ATOM 1610 C CA . THR A 1 201 ? 4.034 18.904 -0.484 1.00 72.31 201 THR A CA 1
ATOM 1611 C C . THR A 1 201 ? 3.419 20.182 -1.050 1.00 72.31 201 THR A C 1
ATOM 1613 O O . THR A 1 201 ? 2.335 20.563 -0.627 1.00 72.31 201 THR A O 1
ATOM 1616 N N . LYS A 1 202 ? 4.031 20.796 -2.073 1.00 76.19 202 LYS A N 1
ATOM 1617 C CA . LYS A 1 202 ? 3.446 21.940 -2.793 1.00 76.19 202 LYS A CA 1
ATOM 1618 C C . LYS A 1 202 ? 2.069 21.598 -3.369 1.00 76.19 202 LYS A C 1
ATOM 1620 O O . LYS A 1 202 ? 1.164 22.422 -3.300 1.00 76.19 202 LYS A O 1
ATOM 1625 N N . LEU A 1 203 ? 1.896 20.383 -3.894 1.00 76.88 203 LEU A N 1
ATOM 1626 C CA . LEU A 1 203 ? 0.622 19.886 -4.422 1.00 76.88 203 LEU A CA 1
ATOM 1627 C C . LEU A 1 203 ? -0.450 19.762 -3.321 1.00 76.88 203 LEU A C 1
ATOM 1629 O O . LEU A 1 203 ? -1.560 20.264 -3.485 1.00 76.88 203 LEU A O 1
ATOM 1633 N N . GLU A 1 204 ? -0.105 19.157 -2.179 1.00 69.44 204 GLU A N 1
ATOM 1634 C CA . GLU A 1 204 ? -0.991 19.021 -1.007 1.00 69.44 204 GLU A CA 1
ATOM 1635 C C . GLU A 1 204 ? -1.351 20.380 -0.384 1.00 69.44 204 GLU A C 1
ATOM 1637 O O . GLU A 1 204 ? -2.489 20.616 0.020 1.00 69.44 204 GLU A O 1
ATOM 1642 N N . TRP A 1 205 ? -0.391 21.297 -0.307 1.00 74.44 205 TRP A N 1
ATOM 1643 C CA . TRP A 1 205 ? -0.580 22.613 0.303 1.00 74.44 205 TRP A CA 1
ATOM 1644 C C . TRP A 1 205 ? -1.401 23.533 -0.600 1.00 74.44 205 TRP A C 1
ATOM 1646 O O . TRP A 1 205 ? -2.350 24.166 -0.135 1.00 74.44 205 TRP A O 1
ATOM 1656 N N . ALA A 1 206 ? -1.128 23.529 -1.909 1.00 70.12 206 ALA A N 1
ATOM 1657 C CA . ALA A 1 206 ? -1.946 24.237 -2.890 1.00 70.12 206 ALA A CA 1
ATOM 1658 C C . ALA A 1 206 ? -3.401 23.742 -2.873 1.00 70.12 206 ALA A C 1
ATOM 1660 O O . ALA A 1 206 ? -4.335 24.541 -2.965 1.00 70.12 206 ALA A O 1
ATOM 1661 N N . PHE A 1 207 ? -3.606 22.434 -2.696 1.00 70.94 207 PHE A N 1
ATOM 1662 C CA . PHE A 1 207 ? -4.931 21.842 -2.546 1.00 70.94 207 PHE A CA 1
ATOM 1663 C C . PHE A 1 207 ? -5.686 22.367 -1.319 1.00 70.94 207 PHE A C 1
ATOM 1665 O O . PHE A 1 207 ? -6.848 22.768 -1.421 1.00 70.94 207 PHE A O 1
ATOM 1672 N N . ASN A 1 208 ? -4.998 22.446 -0.181 1.00 71.31 208 ASN A N 1
ATOM 1673 C CA . ASN A 1 208 ? -5.547 22.980 1.064 1.00 71.31 208 ASN A CA 1
ATOM 1674 C C . ASN A 1 208 ? -5.656 24.516 1.077 1.00 71.31 208 ASN A C 1
ATOM 1676 O O . ASN A 1 208 ? -6.095 25.086 2.077 1.00 71.31 208 ASN A O 1
ATOM 1680 N N . LYS A 1 209 ? -5.312 25.185 -0.038 1.00 71.62 209 LYS A N 1
ATOM 1681 C CA . LYS A 1 209 ? -5.230 26.650 -0.167 1.00 71.62 209 LYS A CA 1
ATOM 1682 C C . LYS A 1 209 ? -4.344 27.274 0.909 1.00 71.62 209 LYS A C 1
ATOM 1684 O O . LYS A 1 209 ? -4.631 28.371 1.392 1.00 71.62 209 LYS A O 1
ATOM 1689 N N . ASP A 1 210 ? -3.296 26.555 1.286 1.00 65.38 210 ASP A N 1
ATOM 1690 C CA . ASP A 1 210 ? -2.311 27.041 2.230 1.00 65.38 210 ASP A CA 1
ATOM 1691 C C . ASP A 1 210 ? -1.474 28.138 1.546 1.00 65.38 210 ASP A C 1
ATOM 1693 O O . ASP A 1 210 ? -0.875 27.876 0.495 1.00 65.38 210 ASP A O 1
ATOM 1697 N N . PRO A 1 211 ? -1.455 29.375 2.076 1.00 59.84 211 PRO A N 1
ATOM 1698 C CA . PRO A 1 211 ? -0.673 30.461 1.493 1.00 59.84 211 PRO A CA 1
ATOM 1699 C C . PRO A 1 211 ? 0.839 30.184 1.500 1.00 59.84 211 PRO A C 1
ATOM 1701 O O . PRO A 1 211 ? 1.552 30.796 0.711 1.00 59.84 211 PRO A O 1
ATOM 1704 N N . GLU A 1 212 ? 1.327 29.249 2.321 1.00 61.53 212 GLU A N 1
ATOM 1705 C CA . GLU A 1 212 ? 2.749 28.894 2.417 1.00 61.53 212 GLU A CA 1
ATOM 1706 C C . GLU A 1 212 ? 3.191 27.882 1.333 1.00 61.53 212 GLU A C 1
ATOM 1708 O O . GLU A 1 212 ? 4.374 27.558 1.222 1.00 61.53 212 GLU A O 1
ATOM 1713 N N . ALA A 1 213 ? 2.276 27.406 0.471 1.00 58.16 213 ALA A N 1
ATOM 1714 C CA . ALA A 1 213 ? 2.575 26.464 -0.621 1.00 58.16 213 ALA A CA 1
ATOM 1715 C C . ALA A 1 213 ? 3.646 26.976 -1.601 1.00 58.16 213 ALA A C 1
ATOM 1717 O O . ALA A 1 213 ? 4.468 26.201 -2.095 1.00 58.16 213 ALA A O 1
ATOM 1718 N N . GLU A 1 214 ? 3.648 28.278 -1.888 1.00 57.47 214 GLU A N 1
ATOM 1719 C CA . GLU A 1 214 ? 4.628 28.905 -2.783 1.00 57.47 214 GLU A CA 1
ATOM 1720 C C . GLU A 1 214 ? 5.960 29.213 -2.075 1.00 57.47 214 GLU A C 1
ATOM 1722 O O . GLU A 1 214 ? 6.983 29.347 -2.744 1.00 57.47 214 GLU A O 1
ATOM 1727 N N . GLU A 1 215 ? 5.971 29.246 -0.738 1.00 59.16 215 GLU A N 1
ATOM 1728 C CA . GLU A 1 215 ? 7.124 29.618 0.095 1.00 59.16 215 GLU A CA 1
ATOM 1729 C C . GLU A 1 215 ? 7.981 28.414 0.540 1.00 59.16 215 GLU A C 1
ATOM 1731 O O . GLU A 1 215 ? 9.025 28.604 1.157 1.00 59.16 215 GLU A O 1
ATOM 1736 N N . LEU A 1 216 ? 7.615 27.171 0.181 1.00 62.44 216 LEU A N 1
ATOM 1737 C CA . LEU A 1 216 ? 8.336 25.935 0.564 1.00 62.44 216 LEU A CA 1
ATOM 1738 C C . LEU A 1 216 ? 9.774 25.804 -0.016 1.00 62.44 216 LEU A C 1
ATOM 1740 O O . LEU A 1 216 ? 10.428 24.768 0.106 1.00 62.44 216 LEU A O 1
ATOM 1744 N N . GLU A 1 217 ? 10.321 26.834 -0.651 1.00 59.69 217 GLU A N 1
ATOM 1745 C CA . GLU A 1 217 ? 11.730 26.883 -1.050 1.00 59.69 217 GLU A CA 1
ATOM 1746 C C . GLU A 1 217 ? 12.543 27.627 0.014 1.00 59.69 217 GLU A C 1
ATOM 1748 O O . GLU A 1 217 ? 12.551 28.846 -0.031 1.00 59.69 217 GLU A O 1
ATOM 1753 N N . ASP A 1 218 ? 13.189 26.909 0.961 1.00 54.12 218 ASP A N 1
ATOM 1754 C CA . ASP A 1 218 ? 14.544 27.256 1.480 1.00 54.12 218 ASP A CA 1
ATOM 1755 C C . ASP A 1 218 ? 15.060 26.516 2.748 1.00 54.12 218 ASP A C 1
ATOM 1757 O O . ASP A 1 218 ? 16.027 26.980 3.356 1.00 54.12 218 ASP A O 1
ATOM 1761 N N . ASN A 1 219 ? 14.558 25.338 3.167 1.00 51.66 219 ASN A N 1
ATOM 1762 C CA . ASN A 1 219 ? 15.266 24.601 4.241 1.00 51.66 219 ASN A CA 1
ATOM 1763 C C . ASN A 1 219 ? 15.354 23.065 4.100 1.00 51.66 219 ASN A C 1
ATOM 1765 O O . ASN A 1 219 ? 14.536 22.330 4.656 1.00 51.66 219 ASN A O 1
ATOM 1769 N N . PRO A 1 220 ? 16.426 22.545 3.467 1.00 52.09 220 PRO A N 1
ATOM 1770 C CA . PRO A 1 220 ? 16.728 21.111 3.417 1.00 52.09 220 PRO A CA 1
ATOM 1771 C C . PRO A 1 220 ? 16.971 20.462 4.793 1.00 52.09 220 PRO A C 1
ATOM 1773 O O . PRO A 1 220 ? 16.905 19.238 4.911 1.00 52.09 220 PRO A O 1
ATOM 1776 N N . GLN A 1 221 ? 17.284 21.244 5.838 1.00 49.09 221 GLN A N 1
ATOM 1777 C CA . GLN A 1 221 ? 17.658 20.706 7.155 1.00 49.09 221 GLN A CA 1
ATOM 1778 C C . GLN A 1 221 ? 16.451 20.231 7.981 1.00 49.09 221 GLN A C 1
ATOM 1780 O O . GLN A 1 221 ? 16.601 19.293 8.764 1.00 49.09 221 GLN A O 1
ATOM 1785 N N . ASP A 1 222 ? 15.256 20.784 7.749 1.00 49.09 222 ASP A N 1
ATOM 1786 C CA . ASP A 1 222 ? 14.030 20.413 8.479 1.00 49.09 222 ASP A CA 1
ATOM 1787 C C . ASP A 1 222 ? 13.338 19.158 7.907 1.00 49.09 222 ASP A C 1
ATOM 1789 O O . ASP A 1 222 ? 12.448 18.578 8.528 1.00 49.09 222 ASP A O 1
ATOM 1793 N N . TRP A 1 223 ? 13.782 18.686 6.739 1.00 53.06 223 TRP A N 1
ATOM 1794 C CA . TRP A 1 223 ? 13.200 17.553 6.012 1.00 53.06 223 TRP A CA 1
ATOM 1795 C C . TRP A 1 223 ? 13.661 16.172 6.513 1.00 53.06 223 TRP A C 1
ATOM 1797 O O . TRP A 1 223 ? 12.974 15.160 6.339 1.00 53.06 223 TRP A O 1
ATOM 1807 N N . HIS A 1 224 ? 14.824 16.111 7.166 1.00 46.84 224 HIS A N 1
ATOM 1808 C CA . HIS A 1 224 ? 15.457 14.850 7.554 1.00 46.84 224 HIS A CA 1
ATOM 1809 C C . HIS A 1 224 ? 14.642 13.975 8.549 1.00 46.84 224 HIS A C 1
ATOM 1811 O O . HIS A 1 224 ? 14.678 12.752 8.402 1.00 46.84 224 HIS A O 1
ATOM 1817 N N . PRO A 1 225 ? 13.862 14.485 9.524 1.00 41.44 225 PRO A N 1
ATOM 1818 C CA . PRO A 1 225 ? 13.223 13.609 10.519 1.00 41.44 225 PRO A CA 1
ATOM 1819 C C . PRO A 1 225 ? 11.996 12.813 10.032 1.00 41.44 225 PRO A C 1
ATOM 1821 O O . PRO A 1 225 ? 11.735 11.733 10.560 1.00 41.44 225 PRO A O 1
ATOM 1824 N N . LEU A 1 226 ? 11.241 13.296 9.037 1.00 42.38 226 LEU A N 1
ATOM 1825 C CA . LEU A 1 226 ? 9.953 12.684 8.647 1.00 42.38 226 LEU A CA 1
ATOM 1826 C C . LEU A 1 226 ? 10.084 11.539 7.628 1.00 42.38 226 LEU A C 1
ATOM 1828 O O . LEU A 1 226 ? 9.196 10.692 7.535 1.00 42.38 226 LEU A O 1
ATOM 1832 N N . LEU A 1 227 ? 11.204 11.459 6.903 1.00 47.03 227 LEU A N 1
ATOM 1833 C CA . LEU A 1 227 ? 11.482 10.383 5.937 1.00 47.03 227 LEU A CA 1
ATOM 1834 C C . LEU A 1 227 ? 12.514 9.365 6.429 1.00 47.03 227 LEU A C 1
ATOM 1836 O O . LEU A 1 227 ? 12.479 8.210 6.000 1.00 47.03 227 LEU A O 1
ATOM 1840 N N . HIS A 1 228 ? 13.390 9.747 7.364 1.00 45.78 228 HIS A N 1
ATOM 1841 C CA . HIS A 1 228 ? 14.366 8.846 7.988 1.00 45.78 228 HIS A CA 1
ATOM 1842 C C . HIS A 1 228 ? 13.829 8.102 9.212 1.00 45.78 228 HIS A C 1
ATOM 1844 O O . HIS A 1 228 ? 14.616 7.609 10.015 1.00 45.78 228 HIS A O 1
ATOM 1850 N N . GLY A 1 229 ? 12.508 7.955 9.352 1.00 42.00 229 GLY A N 1
ATOM 1851 C CA . GLY A 1 229 ? 11.911 7.030 10.314 1.00 42.00 229 GLY A CA 1
ATOM 1852 C C . GLY A 1 229 ? 12.224 5.569 9.967 1.00 42.00 229 GLY A C 1
ATOM 1853 O O . GLY A 1 229 ? 11.345 4.871 9.473 1.00 42.00 229 GLY A O 1
ATOM 1854 N N . ASP A 1 230 ? 13.487 5.161 10.140 1.00 47.66 230 ASP A N 1
ATOM 1855 C CA . ASP A 1 230 ? 14.118 3.875 10.502 1.00 47.66 230 ASP A CA 1
ATOM 1856 C C . ASP A 1 230 ? 13.481 2.525 10.093 1.00 47.66 230 ASP A C 1
ATOM 1858 O O . ASP A 1 230 ? 13.833 1.454 10.598 1.00 47.66 230 ASP A O 1
ATOM 1862 N N . ASN A 1 231 ? 12.528 2.520 9.164 1.00 52.75 231 ASN A N 1
ATOM 1863 C CA . ASN A 1 231 ? 11.705 1.349 8.873 1.00 52.75 231 ASN A CA 1
ATOM 1864 C C . ASN A 1 231 ? 11.856 0.812 7.460 1.00 52.75 231 ASN A C 1
ATOM 1866 O O . ASN A 1 231 ? 11.534 -0.362 7.255 1.00 52.75 231 ASN A O 1
ATOM 1870 N N . SER A 1 232 ? 12.365 1.604 6.508 1.00 56.31 232 SER A N 1
ATOM 1871 C CA . SER A 1 232 ? 12.779 1.034 5.225 1.00 56.31 232 SER A CA 1
ATOM 1872 C C . SER A 1 232 ? 13.814 -0.057 5.520 1.00 56.31 232 SER A C 1
ATOM 1874 O O . SER A 1 232 ? 14.686 0.169 6.357 1.00 56.31 232 SER A O 1
ATOM 1876 N N . PRO A 1 233 ? 13.712 -1.259 4.930 1.00 55.62 233 PRO A N 1
ATOM 1877 C CA . PRO A 1 233 ? 14.675 -2.321 5.182 1.00 55.62 233 PRO A CA 1
ATOM 1878 C C . PRO A 1 233 ? 16.058 -1.876 4.695 1.00 55.62 233 PRO A C 1
ATOM 1880 O O . PRO A 1 233 ? 16.395 -2.022 3.517 1.00 55.62 233 PRO A O 1
ATOM 1883 N N . SER A 1 234 ? 16.827 -1.291 5.615 1.00 55.22 234 SER A N 1
ATOM 1884 C CA . SER A 1 234 ? 18.188 -0.838 5.387 1.00 55.22 234 SER A CA 1
ATOM 1885 C C . SER A 1 234 ? 19.060 -2.031 5.006 1.00 55.22 234 SER A C 1
ATOM 1887 O O . SER A 1 234 ? 18.829 -3.154 5.479 1.00 55.22 234 SER A O 1
ATOM 1889 N N . PRO A 1 235 ? 20.071 -1.825 4.151 1.00 54.81 235 PRO A N 1
ATOM 1890 C CA . PRO A 1 235 ? 21.129 -2.806 4.000 1.00 54.81 235 PRO A CA 1
ATOM 1891 C C . PRO A 1 235 ? 21.762 -3.083 5.378 1.00 54.81 235 PRO A C 1
ATOM 1893 O O . PRO A 1 235 ? 21.859 -2.157 6.185 1.00 54.81 235 PRO A O 1
ATOM 1896 N N . PRO A 1 236 ? 22.174 -4.329 5.676 1.00 51.34 236 PRO A N 1
ATOM 1897 C CA . PRO A 1 236 ? 22.952 -4.610 6.880 1.00 51.34 236 PRO A CA 1
ATOM 1898 C C . PRO A 1 236 ? 24.217 -3.738 6.907 1.00 51.34 236 PRO A C 1
ATOM 1900 O O . PRO A 1 236 ? 24.767 -3.425 5.851 1.00 51.34 236 PRO A O 1
ATOM 1903 N N . GLU A 1 237 ? 24.641 -3.321 8.102 1.00 45.56 237 GLU A N 1
ATOM 1904 C CA . GLU A 1 237 ? 25.800 -2.442 8.303 1.00 45.56 237 GLU A CA 1
ATOM 1905 C C . GLU A 1 237 ? 27.065 -3.009 7.634 1.00 45.56 237 GLU A C 1
ATOM 1907 O O . GLU A 1 237 ? 27.408 -4.179 7.803 1.00 45.56 237 GLU A O 1
ATOM 1912 N N . GLY A 1 238 ? 27.746 -2.156 6.863 1.00 54.28 238 GLY A N 1
ATOM 1913 C CA . GLY A 1 238 ? 28.792 -2.539 5.911 1.00 54.28 238 GLY A CA 1
ATOM 1914 C C . GLY A 1 238 ? 28.259 -2.434 4.483 1.00 54.28 238 GLY A C 1
ATOM 1915 O O . GLY A 1 238 ? 27.501 -3.289 4.044 1.00 54.28 238 GLY A O 1
ATOM 1916 N N . GLN A 1 239 ? 28.619 -1.336 3.804 1.00 58.16 239 GLN A N 1
ATOM 1917 C CA . GLN A 1 239 ? 28.187 -0.915 2.458 1.00 58.16 239 GLN A CA 1
ATOM 1918 C C . GLN A 1 239 ? 27.621 -2.044 1.568 1.00 58.16 239 GLN A C 1
ATOM 1920 O O . GLN A 1 239 ? 28.313 -3.043 1.348 1.00 58.16 239 GLN A O 1
ATOM 1925 N N . PRO A 1 240 ? 26.413 -1.897 0.983 1.00 58.47 240 PRO A N 1
ATOM 1926 C CA . PRO A 1 240 ? 25.920 -2.884 0.037 1.00 58.47 240 PRO A CA 1
ATOM 1927 C C . PRO A 1 240 ? 26.806 -2.859 -1.209 1.00 58.47 240 PRO A C 1
ATOM 1929 O O . PRO A 1 240 ? 26.735 -1.942 -2.022 1.00 58.47 240 PRO A O 1
ATOM 1932 N N . ILE A 1 241 ? 27.634 -3.884 -1.380 1.00 73.50 241 ILE A N 1
ATOM 1933 C CA . ILE A 1 241 ? 28.222 -4.168 -2.684 1.00 73.50 241 ILE A CA 1
ATOM 1934 C C . ILE A 1 241 ? 27.041 -4.638 -3.541 1.00 73.50 241 ILE A C 1
ATOM 1936 O O . ILE A 1 241 ? 26.363 -5.600 -3.170 1.00 73.50 241 ILE A O 1
ATOM 1940 N N . PHE A 1 242 ? 26.759 -3.947 -4.648 1.00 86.31 242 PHE A N 1
ATOM 1941 C CA . PHE A 1 242 ? 25.640 -4.233 -5.555 1.00 86.31 242 PHE A CA 1
ATOM 1942 C C . PHE A 1 242 ? 25.390 -5.743 -5.816 1.00 86.31 242 PHE A C 1
ATOM 1944 O O . PHE A 1 242 ? 24.232 -6.158 -5.765 1.00 86.31 242 PHE A O 1
ATOM 1951 N N . PRO A 1 243 ? 26.407 -6.619 -5.971 1.00 88.31 243 PRO A N 1
ATOM 1952 C CA . PRO A 1 243 ? 26.208 -8.067 -6.076 1.00 88.31 243 PRO A CA 1
ATOM 1953 C C . PRO A 1 243 ? 25.440 -8.694 -4.901 1.00 88.31 243 PRO A C 1
ATOM 1955 O O . PRO A 1 243 ? 24.489 -9.438 -5.127 1.00 88.31 243 PRO A O 1
ATOM 1958 N N . THR A 1 244 ? 25.762 -8.336 -3.654 1.00 86.31 244 THR A N 1
ATOM 1959 C CA . THR A 1 244 ? 25.055 -8.819 -2.452 1.00 86.31 244 THR A CA 1
ATOM 1960 C C . THR A 1 244 ? 23.583 -8.411 -2.472 1.00 86.31 244 THR A C 1
ATOM 1962 O O . THR A 1 244 ? 22.698 -9.140 -2.019 1.00 86.31 244 THR A O 1
ATOM 1965 N N . TYR A 1 245 ? 23.302 -7.222 -3.003 1.00 87.88 245 TYR A N 1
ATOM 1966 C CA . TYR A 1 245 ? 21.940 -6.753 -3.181 1.00 87.88 245 TYR A CA 1
ATOM 1967 C C . TYR A 1 245 ? 21.179 -7.584 -4.227 1.00 87.88 245 TYR A C 1
ATOM 1969 O O . TYR A 1 245 ? 20.064 -8.033 -3.946 1.00 87.88 245 TYR A O 1
ATOM 1977 N N . VAL A 1 246 ? 21.793 -7.846 -5.385 1.00 91.75 246 VAL A N 1
ATOM 1978 C CA . VAL A 1 246 ? 21.214 -8.691 -6.443 1.00 91.75 246 VAL A CA 1
ATOM 1979 C C . VAL A 1 246 ? 20.917 -10.099 -5.928 1.00 91.75 246 VAL A C 1
ATOM 1981 O O . VAL A 1 246 ? 19.835 -10.632 -6.186 1.00 91.75 246 VAL A O 1
ATOM 1984 N N . GLU A 1 247 ? 21.836 -10.691 -5.167 1.00 90.56 247 GLU A N 1
ATOM 1985 C CA . GLU A 1 247 ? 21.631 -11.994 -4.529 1.00 90.56 247 GLU A CA 1
ATOM 1986 C C . GLU A 1 247 ? 20.443 -11.960 -3.567 1.00 90.56 247 GLU A C 1
ATOM 1988 O O . GLU A 1 247 ? 19.557 -12.807 -3.652 1.00 90.56 247 GLU A O 1
ATOM 1993 N N . ARG A 1 248 ? 20.356 -10.944 -2.699 1.00 89.88 248 ARG A N 1
ATOM 1994 C CA . ARG A 1 248 ? 19.241 -10.801 -1.752 1.00 89.88 248 ARG A CA 1
ATOM 1995 C C . ARG A 1 248 ? 17.890 -10.665 -2.453 1.00 89.88 248 ARG A C 1
ATOM 1997 O O . ARG A 1 248 ? 16.911 -11.245 -1.985 1.00 89.88 248 ARG A O 1
ATOM 2004 N N . VAL A 1 249 ? 17.827 -9.904 -3.545 1.00 91.69 249 VAL A N 1
ATOM 2005 C CA . VAL A 1 249 ? 16.613 -9.758 -4.359 1.00 91.69 249 VAL A CA 1
ATOM 2006 C C . VAL A 1 249 ? 16.206 -11.102 -4.956 1.00 91.69 249 VAL A C 1
ATOM 2008 O O . VAL A 1 249 ? 15.072 -11.530 -4.755 1.00 91.69 249 VAL A O 1
ATOM 2011 N N . ASN A 1 250 ? 17.129 -11.803 -5.618 1.00 93.06 250 ASN A N 1
ATOM 2012 C CA . ASN A 1 250 ? 16.839 -13.098 -6.236 1.00 93.06 250 ASN A CA 1
ATOM 2013 C C . ASN A 1 250 ? 16.467 -14.170 -5.198 1.00 93.06 250 ASN A C 1
ATOM 2015 O O . ASN A 1 250 ? 15.506 -14.905 -5.406 1.00 93.06 250 ASN A O 1
ATOM 2019 N N . CYS A 1 251 ? 17.161 -14.229 -4.058 1.00 91.81 251 CYS A N 1
ATOM 2020 C CA . CYS A 1 251 ? 16.829 -15.143 -2.964 1.00 91.81 251 CYS A CA 1
ATOM 2021 C C . CYS A 1 251 ? 15.414 -14.902 -2.436 1.00 91.81 251 CYS A C 1
ATOM 2023 O O . CYS A 1 251 ? 14.668 -15.857 -2.235 1.00 91.81 251 CYS A O 1
ATOM 2025 N N . ARG A 1 252 ? 15.023 -13.638 -2.238 1.00 92.38 252 ARG A N 1
ATOM 2026 C CA . ARG A 1 252 ? 13.673 -13.313 -1.768 1.00 92.38 252 ARG A CA 1
ATOM 2027 C C . ARG A 1 252 ? 12.616 -13.674 -2.804 1.00 92.38 252 ARG A C 1
ATOM 2029 O O . ARG A 1 252 ? 11.617 -14.290 -2.461 1.00 92.38 252 ARG A O 1
ATOM 2036 N N . LEU A 1 253 ? 12.845 -13.329 -4.067 1.00 93.88 253 LEU A N 1
ATOM 2037 C CA . LEU A 1 253 ? 11.954 -13.714 -5.161 1.00 93.88 253 LEU A CA 1
ATOM 2038 C C . LEU A 1 253 ? 11.751 -15.239 -5.186 1.00 93.88 253 LEU A C 1
ATOM 2040 O O . LEU A 1 253 ? 10.612 -15.699 -5.195 1.00 93.88 253 LEU A O 1
ATOM 2044 N N . ALA A 1 254 ? 12.831 -16.015 -5.078 1.00 93.06 254 ALA A N 1
ATOM 2045 C CA . ALA A 1 254 ? 12.767 -17.473 -5.027 1.00 93.06 254 ALA A CA 1
ATOM 2046 C C . ALA A 1 254 ? 12.005 -18.003 -3.797 1.00 93.06 254 ALA A C 1
ATOM 2048 O O . ALA A 1 254 ? 11.217 -18.937 -3.932 1.00 93.06 254 ALA A O 1
ATOM 2049 N N . GLN A 1 255 ? 12.191 -17.400 -2.616 1.00 91.75 255 GLN A N 1
ATOM 2050 C CA . GLN A 1 255 ? 11.446 -17.753 -1.395 1.00 91.75 255 GLN A CA 1
ATOM 2051 C C . GLN A 1 255 ? 9.934 -17.560 -1.550 1.00 91.75 255 GLN A C 1
ATOM 2053 O O . GLN A 1 255 ? 9.161 -18.333 -0.992 1.00 91.75 255 GLN A O 1
ATOM 2058 N N . HIS A 1 256 ? 9.521 -16.574 -2.347 1.00 92.88 256 HIS A N 1
ATOM 2059 C CA . HIS A 1 256 ? 8.119 -16.305 -2.678 1.00 92.88 256 HIS A CA 1
ATOM 2060 C C . HIS A 1 256 ? 7.658 -17.003 -3.973 1.00 92.88 256 HIS A C 1
ATOM 2062 O O . HIS A 1 256 ? 6.627 -16.653 -4.543 1.00 92.88 256 HIS A O 1
ATOM 2068 N N . GLY A 1 257 ? 8.402 -18.009 -4.450 1.00 91.81 257 GLY A N 1
ATOM 2069 C CA . GLY A 1 257 ? 8.013 -18.859 -5.583 1.00 91.81 257 GLY A CA 1
ATOM 2070 C C . GLY A 1 257 ? 8.296 -18.274 -6.971 1.00 91.81 257 GLY A C 1
ATOM 2071 O O . GLY A 1 257 ? 7.924 -18.874 -7.980 1.00 91.81 257 GLY A O 1
ATOM 2072 N N . PHE A 1 258 ? 8.976 -17.130 -7.061 1.00 90.75 258 PHE A N 1
ATOM 2073 C CA . PHE A 1 258 ? 9.379 -16.547 -8.336 1.00 90.75 258 PHE A CA 1
ATOM 2074 C C . PHE A 1 258 ? 10.672 -17.207 -8.838 1.00 90.75 258 PHE A C 1
ATOM 2076 O O . PHE A 1 258 ? 11.758 -16.991 -8.304 1.00 90.75 258 PHE A O 1
ATOM 2083 N N . THR A 1 259 ? 10.556 -18.033 -9.879 1.00 84.62 259 THR A N 1
ATOM 2084 C CA . THR A 1 259 ? 11.641 -18.911 -10.358 1.00 84.62 259 THR A CA 1
ATOM 2085 C C . THR A 1 259 ? 12.554 -18.283 -11.409 1.00 84.62 259 THR A C 1
ATOM 2087 O O . THR A 1 259 ? 13.613 -18.834 -11.710 1.00 84.62 259 THR A O 1
ATOM 2090 N N . ARG A 1 260 ? 12.176 -17.137 -11.989 1.00 84.94 260 ARG A N 1
ATOM 2091 C CA . ARG A 1 260 ? 13.005 -16.444 -12.984 1.00 84.94 260 ARG A CA 1
ATOM 2092 C C . ARG A 1 260 ? 14.100 -15.649 -12.279 1.00 84.94 260 ARG A C 1
ATOM 2094 O O . ARG A 1 260 ? 13.813 -14.788 -11.455 1.00 84.94 260 ARG A O 1
ATOM 2101 N N . THR A 1 261 ? 15.354 -15.891 -12.641 1.00 82.38 261 THR A N 1
ATOM 2102 C CA . THR A 1 261 ? 16.462 -15.039 -12.200 1.00 82.38 261 THR A CA 1
ATOM 2103 C C . THR A 1 261 ? 16.435 -13.728 -12.973 1.00 82.38 261 THR A C 1
ATOM 2105 O O . THR A 1 261 ? 16.288 -13.731 -14.197 1.00 82.38 261 THR A O 1
ATOM 2108 N N . ILE A 1 262 ? 16.611 -12.614 -12.269 1.00 89.19 262 ILE A N 1
ATOM 2109 C CA . ILE A 1 262 ? 16.715 -11.294 -12.889 1.00 89.19 262 ILE A CA 1
ATOM 2110 C C . ILE A 1 262 ? 18.145 -10.770 -12.816 1.00 89.19 262 ILE A C 1
ATOM 2112 O O . ILE A 1 262 ? 18.850 -10.953 -11.821 1.00 89.19 262 ILE A O 1
ATOM 2116 N N . GLN A 1 263 ? 18.562 -10.090 -13.882 1.00 92.12 263 GLN A N 1
ATOM 2117 C CA . GLN A 1 263 ? 19.835 -9.383 -13.936 1.00 92.12 263 GLN A CA 1
ATOM 2118 C C . GLN A 1 263 ? 19.590 -7.894 -13.714 1.00 92.12 263 GLN A C 1
ATOM 2120 O O . GLN A 1 263 ? 19.302 -7.157 -14.657 1.00 92.12 263 GLN A O 1
ATOM 2125 N N . LEU A 1 264 ? 19.709 -7.452 -12.462 1.00 93.50 264 LEU A N 1
ATOM 2126 C CA . LEU A 1 264 ? 19.639 -6.028 -12.149 1.00 93.50 264 LEU A CA 1
ATOM 2127 C C . LEU A 1 264 ? 20.849 -5.302 -12.739 1.00 93.50 264 LEU A C 1
ATOM 2129 O O . LEU A 1 264 ? 21.944 -5.864 -12.849 1.00 93.50 264 LEU A O 1
ATOM 2133 N N . LYS A 1 265 ? 20.656 -4.031 -13.087 1.00 93.06 265 LYS A N 1
ATOM 2134 C CA . LYS A 1 265 ? 21.738 -3.146 -13.524 1.00 93.06 265 LYS A CA 1
ATOM 2135 C C . LYS A 1 265 ? 22.143 -2.224 -12.383 1.00 93.06 265 LYS A C 1
ATOM 2137 O O . LYS A 1 265 ? 21.289 -1.708 -11.660 1.00 93.06 265 LYS A O 1
ATOM 2142 N N . GLU A 1 266 ? 23.451 -2.046 -12.227 1.00 90.31 266 GLU A N 1
ATOM 2143 C CA . GLU A 1 266 ? 24.018 -1.152 -11.214 1.00 90.31 266 GLU A CA 1
ATOM 2144 C C . GLU A 1 266 ? 23.629 0.300 -11.498 1.00 90.31 266 GLU A C 1
ATOM 2146 O O . GLU A 1 266 ? 23.233 1.022 -10.593 1.00 90.31 266 GLU A O 1
ATOM 2151 N N . ASP A 1 267 ? 23.622 0.697 -12.770 1.00 88.25 267 ASP A N 1
ATOM 2152 C CA . ASP A 1 267 ? 23.004 1.944 -13.209 1.00 88.25 267 ASP A CA 1
ATOM 2153 C C . ASP A 1 267 ? 21.503 1.733 -13.465 1.00 88.25 267 ASP A C 1
ATOM 2155 O O . ASP A 1 267 ? 21.107 1.035 -14.405 1.00 88.25 267 ASP A O 1
ATOM 2159 N N . VAL A 1 268 ? 20.662 2.375 -12.646 1.00 86.94 268 VAL A N 1
ATOM 2160 C CA . VAL A 1 268 ? 19.193 2.333 -12.759 1.00 86.94 268 VAL A CA 1
ATOM 2161 C C . VAL A 1 268 ? 18.720 2.780 -14.143 1.00 86.94 268 VAL A C 1
ATOM 2163 O O . VAL A 1 268 ? 17.755 2.229 -14.667 1.00 86.94 268 VAL A O 1
ATOM 2166 N N . LYS A 1 269 ? 19.414 3.732 -14.782 1.00 87.62 269 LYS A N 1
ATOM 2167 C CA . LYS A 1 269 ? 19.022 4.263 -16.099 1.00 87.62 269 LYS A CA 1
ATOM 2168 C C . LYS A 1 269 ? 19.155 3.232 -17.219 1.00 87.62 269 LYS A C 1
ATOM 2170 O O . LYS A 1 269 ? 18.546 3.393 -18.271 1.00 87.62 269 LYS A O 1
ATOM 2175 N N . GLN A 1 270 ? 19.952 2.188 -16.999 1.00 91.50 270 GLN A N 1
ATOM 2176 C CA . GLN A 1 270 ? 20.164 1.095 -17.949 1.00 91.50 270 GLN A CA 1
ATOM 2177 C C . GLN A 1 270 ? 19.226 -0.089 -17.699 1.00 91.50 270 GLN A C 1
ATOM 2179 O O . GLN A 1 270 ? 19.226 -1.045 -18.477 1.00 91.50 270 GLN A O 1
ATOM 2184 N N . GLN A 1 271 ? 18.461 -0.064 -16.606 1.00 92.62 271 GLN A N 1
ATOM 2185 C CA . GLN A 1 271 ? 17.556 -1.144 -16.256 1.00 92.62 271 GLN A CA 1
ATOM 2186 C C . GLN A 1 271 ? 16.259 -1.045 -17.061 1.00 92.62 271 GLN A C 1
ATOM 2188 O O . GLN A 1 271 ? 15.639 0.015 -17.156 1.00 92.62 271 GLN A O 1
ATOM 2193 N N . ASP A 1 272 ? 15.830 -2.162 -17.643 1.00 92.50 272 ASP A N 1
ATOM 2194 C CA . ASP A 1 272 ? 14.573 -2.208 -18.376 1.00 92.50 272 ASP A CA 1
ATOM 2195 C C . ASP A 1 272 ? 13.362 -2.151 -17.429 1.00 92.50 272 ASP A C 1
ATOM 2197 O O . ASP A 1 272 ? 13.439 -2.462 -16.236 1.00 92.50 272 ASP A O 1
ATOM 2201 N N . LYS A 1 273 ? 12.205 -1.770 -17.983 1.00 90.69 273 LYS A N 1
ATOM 2202 C CA . LYS A 1 273 ? 10.972 -1.602 -17.205 1.00 90.69 273 LYS A CA 1
ATOM 2203 C C . LYS A 1 273 ? 10.558 -2.891 -16.489 1.00 90.69 273 LYS A C 1
ATOM 2205 O O . LYS A 1 273 ? 10.122 -2.813 -15.346 1.00 90.69 273 LYS A O 1
ATOM 2210 N N . LEU A 1 274 ? 10.674 -4.056 -17.130 1.00 91.25 274 LEU A N 1
ATOM 2211 C CA . LEU A 1 274 ? 10.240 -5.321 -16.533 1.00 91.25 274 LEU A CA 1
ATOM 2212 C C . LEU A 1 274 ? 11.119 -5.678 -15.331 1.00 91.25 274 LEU A C 1
ATOM 2214 O O . LEU A 1 274 ? 10.587 -5.989 -14.268 1.00 91.25 274 LEU A O 1
ATOM 2218 N N . SER A 1 275 ? 12.439 -5.564 -15.468 1.00 93.75 275 SER A N 1
ATOM 2219 C CA . SER A 1 275 ? 13.377 -5.786 -14.363 1.00 93.75 275 SER A CA 1
ATOM 2220 C C . SER A 1 275 ? 13.110 -4.843 -13.186 1.00 93.75 275 SER A C 1
ATOM 2222 O O . SER A 1 275 ? 13.121 -5.290 -12.042 1.00 93.75 275 SER A O 1
ATOM 2224 N N . THR A 1 276 ? 12.777 -3.573 -13.446 1.00 94.31 276 THR A N 1
ATOM 2225 C CA . THR A 1 276 ? 12.389 -2.608 -12.400 1.00 94.31 276 THR A CA 1
ATOM 2226 C C . THR A 1 276 ? 11.115 -3.018 -11.665 1.00 94.31 276 THR A C 1
ATOM 2228 O O . THR A 1 276 ? 11.061 -2.928 -10.441 1.00 94.31 276 THR A O 1
ATOM 2231 N N . TRP A 1 277 ? 10.109 -3.534 -12.372 1.00 92.94 277 TRP A N 1
ATOM 2232 C CA . TRP A 1 277 ? 8.885 -4.033 -11.736 1.00 92.94 277 TRP A CA 1
ATOM 2233 C C . TRP A 1 277 ? 9.102 -5.312 -10.930 1.00 92.94 277 TRP A C 1
ATOM 2235 O O . TRP A 1 277 ? 8.517 -5.466 -9.858 1.00 92.94 277 TRP A O 1
ATOM 2245 N N . ILE A 1 278 ? 9.958 -6.221 -11.398 1.00 93.69 278 ILE A N 1
ATOM 2246 C CA . ILE A 1 278 ? 10.291 -7.421 -10.621 1.00 93.69 278 ILE A CA 1
ATOM 2247 C C . ILE A 1 278 ? 11.110 -7.036 -9.377 1.00 93.69 278 ILE A C 1
ATOM 2249 O O . ILE A 1 278 ? 10.902 -7.586 -8.296 1.00 93.69 278 ILE A O 1
ATOM 2253 N N . GLU A 1 279 ? 11.999 -6.047 -9.485 1.00 94.81 279 GLU A N 1
ATOM 2254 C CA . GLU A 1 279 ? 12.711 -5.491 -8.333 1.00 94.81 279 GLU A CA 1
ATOM 2255 C C . GLU A 1 279 ? 11.750 -4.835 -7.325 1.00 94.81 279 GLU A C 1
ATOM 2257 O O . GLU A 1 279 ? 11.892 -5.043 -6.119 1.00 94.81 279 GLU A O 1
ATOM 2262 N N . TYR A 1 280 ? 10.728 -4.117 -7.805 1.00 93.56 280 TYR A N 1
ATOM 2263 C CA . TYR A 1 280 ? 9.655 -3.576 -6.965 1.00 93.56 280 TYR A CA 1
ATOM 2264 C C . TYR A 1 280 ? 8.867 -4.678 -6.247 1.00 93.56 280 TYR A C 1
ATOM 2266 O O . TYR A 1 280 ? 8.574 -4.556 -5.060 1.00 93.56 280 TYR A O 1
ATOM 2274 N N . LEU A 1 281 ? 8.578 -5.795 -6.917 1.00 92.25 281 LEU A N 1
ATOM 2275 C CA . LEU A 1 281 ? 7.955 -6.952 -6.271 1.00 92.25 281 LEU A CA 1
ATOM 2276 C C . LEU A 1 281 ? 8.838 -7.504 -5.137 1.00 92.25 281 LEU A C 1
ATOM 2278 O O . LEU A 1 281 ? 8.354 -7.756 -4.035 1.00 92.25 281 LEU A O 1
ATOM 2282 N N . ALA A 1 282 ? 10.150 -7.620 -5.360 1.00 92.62 282 ALA A N 1
ATOM 2283 C CA . ALA A 1 282 ? 11.091 -8.030 -4.316 1.00 92.62 282 ALA A CA 1
ATOM 2284 C C . ALA A 1 282 ? 11.176 -7.024 -3.153 1.00 92.62 282 ALA A C 1
ATOM 2286 O O . ALA A 1 282 ? 11.431 -7.415 -2.008 1.00 92.62 282 ALA A O 1
ATOM 2287 N N . TYR A 1 283 ? 10.985 -5.734 -3.430 1.00 91.38 283 TYR A N 1
ATOM 2288 C CA . TYR A 1 283 ? 10.834 -4.700 -2.412 1.00 91.38 283 TYR A CA 1
ATOM 2289 C C . TYR A 1 283 ? 9.552 -4.903 -1.594 1.00 91.38 283 TYR A C 1
ATOM 2291 O O . TYR A 1 283 ? 9.620 -4.902 -0.365 1.00 91.38 283 TYR A O 1
ATOM 2299 N N . GLN A 1 284 ? 8.414 -5.171 -2.235 1.00 89.38 284 GLN A N 1
ATOM 2300 C CA . GLN A 1 284 ? 7.152 -5.441 -1.537 1.00 89.38 284 GLN A CA 1
ATOM 2301 C C . GLN A 1 284 ? 7.237 -6.694 -0.661 1.00 89.38 284 GLN A C 1
ATOM 2303 O O . GLN A 1 284 ? 6.915 -6.637 0.525 1.00 89.38 284 GLN A O 1
ATOM 2308 N N . TYR A 1 285 ? 7.814 -7.786 -1.173 1.00 90.06 285 TYR A N 1
ATOM 2309 C CA . TYR A 1 285 ? 8.069 -8.974 -0.357 1.00 90.06 285 TYR A CA 1
ATOM 2310 C C . TYR A 1 285 ? 8.953 -8.679 0.854 1.00 90.06 285 TYR A C 1
ATOM 2312 O O . TYR A 1 285 ? 8.762 -9.271 1.909 1.00 90.06 285 TYR A O 1
ATOM 2320 N N . SER A 1 286 ? 9.890 -7.730 0.757 1.00 88.00 286 SER A N 1
ATOM 2321 C CA . SER A 1 286 ? 10.735 -7.369 1.900 1.00 88.00 286 SER A CA 1
ATOM 2322 C C . SER A 1 286 ? 9.943 -6.748 3.053 1.00 88.00 286 SER A C 1
ATOM 2324 O O . SER A 1 286 ? 10.267 -6.983 4.222 1.00 88.00 286 SER A O 1
ATOM 2326 N N . TRP A 1 287 ? 8.891 -5.994 2.725 1.00 83.75 287 TRP A N 1
ATOM 2327 C CA . TRP A 1 287 ? 7.945 -5.465 3.696 1.00 83.75 287 TRP A CA 1
ATOM 2328 C C . TRP A 1 287 ? 7.057 -6.566 4.249 1.00 83.75 287 TRP A C 1
ATOM 2330 O O . TRP A 1 287 ? 6.960 -6.673 5.470 1.00 83.75 287 TRP A O 1
ATOM 2340 N N . CYS A 1 288 ? 6.502 -7.430 3.394 1.00 84.81 288 CYS A N 1
ATOM 2341 C CA . CYS A 1 288 ? 5.737 -8.598 3.833 1.00 84.81 288 CYS A CA 1
ATOM 2342 C C . CYS A 1 288 ? 6.549 -9.441 4.827 1.00 84.81 288 CYS A C 1
ATOM 2344 O O . CYS A 1 288 ? 6.121 -9.625 5.961 1.00 84.81 288 CYS A O 1
ATOM 2346 N N . ASP A 1 289 ? 7.779 -9.827 4.480 1.00 86.25 289 ASP A N 1
ATOM 2347 C CA . ASP A 1 289 ? 8.678 -10.599 5.347 1.00 86.25 289 ASP A CA 1
ATOM 2348 C C . ASP A 1 289 ? 8.964 -9.889 6.678 1.00 86.25 289 ASP A C 1
ATOM 2350 O O . ASP A 1 289 ? 9.136 -10.523 7.725 1.00 86.25 289 ASP A O 1
ATOM 2354 N N . ARG A 1 290 ? 9.102 -8.557 6.662 1.00 82.31 290 ARG A N 1
ATOM 2355 C CA . ARG A 1 290 ? 9.318 -7.759 7.876 1.00 82.31 290 ARG A CA 1
ATOM 2356 C C . ARG A 1 290 ? 8.068 -7.773 8.750 1.00 82.31 290 ARG A C 1
ATOM 2358 O O . ARG A 1 290 ? 8.198 -8.051 9.941 1.00 82.31 290 ARG A O 1
ATOM 2365 N N . TYR A 1 291 ? 6.895 -7.501 8.185 1.00 80.06 291 TYR A N 1
ATOM 2366 C CA . TYR A 1 291 ? 5.635 -7.460 8.922 1.00 80.06 291 TYR A CA 1
ATOM 2367 C C . TYR A 1 291 ? 5.240 -8.834 9.449 1.00 80.06 291 TYR A C 1
ATOM 2369 O O . TYR A 1 291 ? 4.944 -8.944 10.633 1.00 80.06 291 TYR A O 1
ATOM 2377 N N . THR A 1 292 ? 5.363 -9.895 8.650 1.00 83.88 292 THR A N 1
ATOM 2378 C CA . THR A 1 292 ? 5.131 -11.273 9.099 1.00 83.88 292 THR A CA 1
ATOM 2379 C C . THR A 1 292 ? 6.041 -11.630 10.271 1.00 83.88 292 THR A C 1
ATOM 2381 O O . THR A 1 292 ? 5.567 -12.141 11.282 1.00 83.88 292 THR A O 1
ATOM 2384 N N . ARG A 1 293 ? 7.337 -11.287 10.214 1.00 82.12 293 ARG A N 1
ATOM 2385 C CA . ARG A 1 293 ? 8.247 -11.505 11.353 1.00 82.12 293 ARG A CA 1
ATOM 2386 C C . ARG A 1 293 ? 7.858 -10.694 12.585 1.00 82.12 293 ARG A C 1
ATOM 2388 O O . ARG A 1 293 ? 8.016 -11.187 13.698 1.00 82.12 293 ARG A O 1
ATOM 2395 N N . GLN A 1 294 ? 7.403 -9.453 12.418 1.00 80.31 294 GLN A N 1
ATOM 2396 C CA . GLN A 1 294 ? 6.942 -8.639 13.545 1.00 80.31 294 GLN A CA 1
ATOM 2397 C C . GLN A 1 294 ? 5.666 -9.205 14.167 1.00 80.31 294 GLN A C 1
ATOM 2399 O O . GLN A 1 294 ? 5.601 -9.293 15.391 1.00 80.31 294 GLN A O 1
ATOM 2404 N N . LEU A 1 295 ? 4.708 -9.628 13.340 1.00 81.69 295 LEU A N 1
ATOM 2405 C CA . LEU A 1 295 ? 3.473 -10.274 13.768 1.00 81.69 295 LEU A CA 1
ATOM 2406 C C . LEU A 1 295 ? 3.793 -11.547 14.556 1.00 81.69 295 LEU A C 1
ATOM 2408 O O . LEU A 1 295 ? 3.437 -11.643 15.723 1.00 81.69 295 LEU A O 1
ATOM 2412 N N . MET A 1 296 ? 4.599 -12.450 13.987 1.00 83.94 296 MET A N 1
ATOM 2413 C CA . MET A 1 296 ? 5.020 -13.690 14.650 1.00 83.94 296 MET A CA 1
ATOM 2414 C C . MET A 1 296 ? 5.728 -13.441 15.989 1.00 83.94 296 MET A C 1
ATOM 2416 O O . MET A 1 296 ? 5.490 -14.156 16.955 1.00 83.94 296 MET A O 1
ATOM 2420 N N . ARG A 1 297 ? 6.585 -12.414 16.082 1.00 85.44 297 ARG A N 1
ATOM 2421 C CA . ARG A 1 297 ? 7.261 -12.052 17.343 1.00 85.44 297 ARG A CA 1
ATOM 2422 C C . ARG A 1 297 ? 6.308 -11.513 18.404 1.00 85.44 297 ARG A C 1
ATOM 2424 O O . ARG A 1 297 ? 6.604 -11.628 19.589 1.00 85.44 297 ARG A O 1
ATOM 2431 N N . ARG A 1 298 ? 5.228 -10.853 17.986 1.00 85.94 298 ARG A N 1
ATOM 2432 C CA . ARG A 1 298 ? 4.242 -10.243 18.883 1.00 85.94 298 ARG A CA 1
ATOM 2433 C C . ARG A 1 298 ? 3.084 -11.180 19.207 1.00 85.94 298 ARG A C 1
ATOM 2435 O O . ARG A 1 298 ? 2.409 -10.908 20.190 1.00 85.94 298 ARG A O 1
ATOM 2442 N N . GLN A 1 299 ? 2.914 -12.267 18.453 1.00 87.75 299 GLN A N 1
ATOM 2443 C CA . GLN A 1 299 ? 1.803 -13.207 18.596 1.00 87.75 299 GLN A CA 1
ATOM 2444 C C . GLN A 1 299 ? 1.652 -13.706 20.031 1.00 87.75 299 GLN A C 1
ATOM 2446 O O . GLN A 1 299 ? 0.611 -13.506 20.628 1.00 87.75 299 GLN A O 1
ATOM 2451 N N . HIS A 1 300 ? 2.727 -14.219 20.631 1.00 87.44 300 HIS A N 1
ATOM 2452 C CA . HIS A 1 300 ? 2.697 -14.685 22.020 1.00 87.44 300 HIS A CA 1
ATOM 2453 C C . HIS A 1 300 ? 2.177 -13.621 22.994 1.00 87.44 300 HIS A C 1
ATOM 2455 O O . HIS A 1 300 ? 1.341 -13.902 23.840 1.00 87.44 300 HIS A O 1
ATOM 2461 N N . ARG A 1 301 ? 2.670 -12.381 22.881 1.00 89.38 301 ARG A N 1
ATOM 2462 C CA . ARG A 1 301 ? 2.225 -11.292 23.757 1.00 89.38 301 ARG A CA 1
ATOM 2463 C C . ARG A 1 301 ? 0.766 -10.933 23.487 1.00 89.38 301 ARG A C 1
ATOM 2465 O O . ARG A 1 301 ? 0.048 -10.607 24.419 1.00 89.38 301 ARG A O 1
ATOM 2472 N N . PHE A 1 302 ? 0.352 -10.945 22.225 1.00 87.56 302 PHE A N 1
ATOM 2473 C CA . PHE A 1 302 ? -1.041 -10.733 21.865 1.00 87.56 302 PHE A CA 1
ATOM 2474 C C . PHE A 1 302 ? -1.935 -11.799 22.513 1.00 87.56 302 PHE A C 1
ATOM 2476 O O . PHE A 1 302 ? -2.886 -11.429 23.189 1.00 87.56 302 PHE A O 1
ATOM 2483 N N . ASP A 1 303 ? -1.576 -13.080 22.396 1.00 90.75 303 ASP A N 1
ATOM 2484 C CA . ASP A 1 303 ? -2.329 -14.200 22.971 1.00 90.75 303 ASP A CA 1
ATOM 2485 C C . ASP A 1 303 ? -2.436 -14.074 24.505 1.00 90.75 303 ASP A C 1
ATOM 2487 O O . ASP A 1 303 ? -3.524 -14.182 25.064 1.00 90.75 303 ASP A O 1
ATOM 2491 N N . GLU A 1 304 ? -1.332 -13.746 25.188 1.00 92.88 304 GLU A N 1
ATOM 2492 C CA . GLU A 1 304 ? -1.317 -13.535 26.644 1.00 92.88 304 GLU A CA 1
ATOM 2493 C C . GLU A 1 304 ? -2.212 -12.372 27.100 1.00 92.88 304 GLU A C 1
ATOM 2495 O O . GLU A 1 304 ? -2.931 -12.484 28.096 1.00 92.88 304 GLU A O 1
ATOM 2500 N N . GLU A 1 305 ? -2.151 -11.224 26.418 1.00 91.31 305 GLU A N 1
ATOM 2501 C CA . GLU A 1 305 ? -2.982 -10.072 26.784 1.00 91.31 305 GLU A CA 1
ATOM 2502 C C . GLU A 1 305 ? -4.451 -10.300 26.405 1.00 91.31 305 GLU A C 1
ATOM 2504 O O . GLU A 1 305 ? -5.339 -9.842 27.125 1.00 91.31 305 GLU A O 1
ATOM 2509 N N . TRP A 1 306 ? -4.720 -11.050 25.332 1.00 89.94 306 TRP A N 1
ATOM 2510 C CA . TRP A 1 306 ? -6.069 -11.467 24.957 1.00 89.94 306 TRP A CA 1
ATOM 2511 C C . TRP A 1 306 ? -6.698 -12.357 26.034 1.00 89.94 306 TRP A C 1
ATOM 2513 O O . TRP A 1 306 ? -7.803 -12.070 26.495 1.00 89.94 306 TRP A O 1
ATOM 2523 N N . GLU A 1 307 ? -5.978 -13.371 26.524 1.00 92.62 307 GLU A N 1
ATOM 2524 C CA . GLU A 1 307 ? -6.446 -14.226 27.624 1.00 92.62 307 GLU A CA 1
ATOM 2525 C C . GLU A 1 307 ? -6.745 -13.421 28.895 1.00 92.62 307 GLU A C 1
ATOM 2527 O O . GLU A 1 307 ? -7.768 -13.640 29.548 1.00 92.62 307 GLU A O 1
ATOM 2532 N N . ARG A 1 308 ? -5.887 -12.453 29.243 1.00 93.06 308 ARG A N 1
ATOM 2533 C CA . ARG A 1 308 ? -6.128 -11.558 30.387 1.00 93.06 308 ARG A CA 1
ATOM 2534 C C . ARG A 1 308 ? -7.360 -10.686 30.192 1.00 93.06 308 ARG A C 1
ATOM 2536 O O . ARG A 1 308 ? -8.112 -10.487 31.145 1.00 93.06 308 ARG A O 1
ATOM 2543 N N . LEU A 1 309 ? -7.556 -10.158 28.986 1.00 90.38 309 LEU A N 1
ATOM 2544 C CA . LEU A 1 309 ? -8.702 -9.321 28.660 1.00 90.38 309 LEU A CA 1
ATOM 2545 C C . LEU A 1 309 ? -10.006 -10.120 28.767 1.00 90.38 309 LEU A C 1
ATOM 2547 O O . LEU A 1 309 ? -10.933 -9.666 29.437 1.00 90.38 309 LEU A O 1
ATOM 2551 N N . VAL A 1 310 ? -10.046 -11.339 28.227 1.00 89.56 310 VAL A N 1
ATOM 2552 C CA . VAL A 1 310 ? -11.184 -12.261 28.379 1.00 89.56 310 VAL A CA 1
ATOM 2553 C C . VAL A 1 310 ? -11.420 -12.597 29.856 1.00 89.56 310 VAL A C 1
ATOM 2555 O O . VAL A 1 310 ? -12.537 -12.469 30.354 1.00 89.56 310 VAL A O 1
ATOM 2558 N N . ALA A 1 311 ? -10.366 -12.944 30.603 1.00 92.25 311 ALA A N 1
ATOM 2559 C CA . ALA A 1 311 ? -10.466 -13.285 32.024 1.00 92.25 311 ALA A CA 1
ATOM 2560 C C . ALA A 1 311 ? -10.927 -12.116 32.914 1.00 92.25 311 ALA A C 1
ATOM 2562 O O . ALA A 1 311 ? -11.444 -12.344 34.007 1.00 92.25 311 ALA A O 1
ATOM 2563 N N . SER A 1 312 ? -10.748 -10.869 32.468 1.00 91.62 312 SER A N 1
ATOM 2564 C CA . SER A 1 312 ? -11.194 -9.683 33.206 1.00 91.62 312 SER A CA 1
ATOM 2565 C C . SER A 1 312 ? -12.717 -9.506 33.224 1.00 91.62 312 SER A C 1
ATOM 2567 O O . SER A 1 312 ? -13.220 -8.734 34.039 1.00 91.62 312 SER A O 1
ATOM 2569 N N . GLY A 1 313 ? -13.451 -10.198 32.341 1.00 88.88 313 GLY A N 1
ATOM 2570 C CA . GLY A 1 313 ? -14.905 -10.064 32.209 1.00 88.88 313 GLY A CA 1
ATOM 2571 C C . GLY A 1 313 ? -15.365 -8.702 31.677 1.00 88.88 313 GLY A C 1
ATOM 2572 O O . GLY A 1 313 ? -16.536 -8.363 31.811 1.00 88.88 313 GLY A O 1
ATOM 2573 N N . VAL A 1 314 ? -14.447 -7.903 31.118 1.00 87.12 314 VAL A N 1
ATOM 2574 C CA . VAL A 1 314 ? -14.755 -6.606 30.490 1.00 87.12 314 VAL A CA 1
ATOM 2575 C C . VAL A 1 314 ? -15.361 -6.787 29.098 1.00 87.12 314 VAL A C 1
ATOM 2577 O O . VAL A 1 314 ? -16.099 -5.917 28.648 1.00 87.12 314 VAL A O 1
ATOM 2580 N N . LEU A 1 315 ? -15.035 -7.888 28.416 1.00 85.38 315 LEU A N 1
ATOM 2581 C CA . LEU A 1 315 ? -15.603 -8.202 27.109 1.00 85.38 315 LEU A CA 1
ATOM 2582 C C . LEU A 1 315 ? -17.000 -8.800 27.255 1.00 85.38 315 LEU A C 1
ATOM 2584 O O . LEU A 1 315 ? -17.252 -9.592 28.164 1.00 85.38 315 LEU A O 1
ATOM 2588 N N . HIS A 1 316 ? -17.881 -8.467 26.320 1.00 82.25 316 HIS A N 1
ATOM 2589 C CA . HIS A 1 316 ? -19.103 -9.227 26.120 1.00 82.25 316 HIS A CA 1
ATOM 2590 C C . HIS A 1 316 ? -18.788 -10.603 25.519 1.00 82.25 316 HIS A C 1
ATOM 2592 O O . HIS A 1 316 ? -17.842 -10.755 24.751 1.00 82.25 316 HIS A O 1
ATOM 2598 N N . ASP A 1 317 ? -19.636 -11.595 25.802 1.00 83.88 317 ASP A N 1
ATOM 2599 C CA . ASP A 1 317 ? -19.449 -12.991 25.364 1.00 83.88 317 ASP A CA 1
ATOM 2600 C C . ASP A 1 317 ? -19.358 -13.174 23.833 1.00 83.88 317 ASP A C 1
ATOM 2602 O O . ASP A 1 317 ? -18.933 -14.224 23.357 1.00 83.88 317 ASP A O 1
ATOM 2606 N N . TRP A 1 318 ? -19.782 -12.172 23.058 1.00 83.38 318 TRP A N 1
ATOM 2607 C CA . TRP A 1 318 ? -19.768 -12.168 21.594 1.00 83.38 318 TRP A CA 1
ATOM 2608 C C . TRP A 1 318 ? -18.633 -11.324 20.989 1.00 83.38 318 TRP A C 1
ATOM 2610 O O . TRP A 1 318 ? -18.433 -11.369 19.776 1.00 83.38 318 TRP A O 1
ATOM 2620 N N . GLU A 1 319 ? -17.890 -10.557 21.796 1.00 84.88 319 GLU A N 1
ATOM 2621 C CA . GLU A 1 319 ? -16.779 -9.738 21.306 1.00 84.88 319 GLU A CA 1
ATOM 2622 C C . GLU A 1 319 ? -15.552 -10.614 21.020 1.00 84.88 319 GLU A C 1
ATOM 2624 O O . GLU A 1 319 ? -14.975 -11.232 21.917 1.00 84.88 319 GLU A O 1
ATOM 2629 N N . THR A 1 320 ? -15.123 -10.640 19.757 1.00 88.31 320 THR A N 1
ATOM 2630 C CA . THR A 1 320 ? -13.899 -11.331 19.328 1.00 88.31 320 THR A CA 1
ATOM 2631 C C . THR A 1 320 ? -12.763 -10.346 19.075 1.00 88.31 320 THR A C 1
ATOM 2633 O O . THR A 1 320 ? -12.976 -9.137 18.959 1.00 88.31 320 THR A O 1
ATOM 2636 N N . ALA A 1 321 ? -11.539 -10.862 18.956 1.00 83.88 321 ALA A N 1
ATOM 2637 C CA . ALA A 1 321 ? -10.374 -10.050 18.620 1.00 83.88 321 ALA A CA 1
ATOM 2638 C C . ALA A 1 321 ? -10.564 -9.309 17.289 1.00 83.88 321 ALA A C 1
ATOM 2640 O O . ALA A 1 321 ? -10.200 -8.142 17.174 1.00 83.88 321 ALA A O 1
ATOM 2641 N N . GLU A 1 322 ? -11.178 -9.971 16.307 1.00 82.62 322 GLU A N 1
ATOM 2642 C CA . GLU A 1 322 ? -11.486 -9.395 15.000 1.00 82.62 322 GLU A CA 1
ATOM 2643 C C . GLU A 1 322 ? -12.542 -8.297 15.100 1.00 82.62 322 GLU A C 1
ATOM 2645 O O . GLU A 1 322 ? -12.416 -7.282 14.424 1.00 82.62 322 GLU A O 1
ATOM 2650 N N . TYR A 1 323 ? -13.561 -8.471 15.950 1.00 83.69 323 TYR A N 1
ATOM 2651 C CA . TYR A 1 323 ? -14.565 -7.431 16.166 1.00 83.69 323 TYR A CA 1
ATOM 2652 C C . TYR A 1 323 ? -13.947 -6.177 16.787 1.00 83.69 323 TYR A C 1
ATOM 2654 O O . TYR A 1 323 ? -14.226 -5.065 16.338 1.00 83.69 323 TYR A O 1
ATOM 2662 N N . LEU A 1 324 ? -13.064 -6.348 17.778 1.00 83.81 324 LEU A N 1
ATOM 2663 C CA . LEU A 1 324 ? -12.412 -5.220 18.442 1.00 83.81 324 LEU A CA 1
ATOM 2664 C C . LEU A 1 324 ? -11.500 -4.403 17.517 1.00 83.81 324 LEU A C 1
ATOM 2666 O O . LEU A 1 324 ? -11.269 -3.232 17.809 1.00 83.81 324 LEU A O 1
ATOM 2670 N N . ASP A 1 325 ? -11.012 -4.992 16.424 1.00 75.44 325 ASP A N 1
ATOM 2671 C CA . ASP A 1 325 ? -10.193 -4.310 15.411 1.00 75.44 325 ASP A CA 1
ATOM 2672 C C . ASP A 1 325 ? -11.034 -3.505 14.397 1.00 75.44 325 ASP A C 1
ATOM 2674 O O . ASP A 1 325 ? -10.492 -2.880 13.488 1.00 75.44 325 ASP A O 1
ATOM 2678 N N . THR A 1 326 ? -12.365 -3.506 14.533 1.00 76.12 326 THR A N 1
ATOM 2679 C CA . THR A 1 326 ? -13.265 -2.737 13.661 1.00 76.12 326 THR A CA 1
ATOM 2680 C C . THR A 1 326 ? -13.569 -1.344 14.207 1.00 76.12 326 THR A C 1
ATOM 2682 O O . THR A 1 326 ? -13.672 -1.130 15.418 1.00 76.12 326 THR A O 1
ATOM 2685 N N . ASP A 1 327 ? -13.835 -0.400 13.300 1.00 72.75 327 ASP A N 1
ATOM 2686 C CA . ASP A 1 327 ? -14.312 0.937 13.671 1.00 72.75 327 ASP A CA 1
ATOM 2687 C C . ASP A 1 327 ? -15.661 0.882 14.407 1.00 72.75 327 ASP A C 1
ATOM 2689 O O . ASP A 1 327 ? -15.905 1.678 15.313 1.00 72.75 327 ASP A O 1
ATOM 2693 N N . ALA A 1 328 ? -16.522 -0.086 14.065 1.00 78.62 328 ALA A N 1
ATOM 2694 C CA . ALA A 1 328 ? -17.824 -0.286 14.703 1.00 78.62 328 ALA A CA 1
ATOM 2695 C C . ALA A 1 328 ? -17.690 -0.530 16.214 1.00 78.62 328 ALA A C 1
ATOM 2697 O O . ALA A 1 328 ? -18.333 0.164 17.001 1.00 78.62 328 ALA A O 1
ATOM 2698 N N . SER A 1 329 ? -16.782 -1.427 16.616 1.00 84.69 329 SER A N 1
ATOM 2699 C CA . SER A 1 329 ? -16.436 -1.648 18.027 1.00 84.69 329 SER A CA 1
ATOM 2700 C C . SER A 1 329 ? -15.964 -0.356 18.705 1.00 84.69 329 SER A C 1
ATOM 2702 O O . SER A 1 329 ? -16.394 -0.028 19.815 1.00 84.69 329 SER A O 1
ATOM 2704 N N . GLY A 1 330 ? -15.110 0.417 18.024 1.00 79.44 330 GLY A N 1
ATOM 2705 C CA . GLY A 1 330 ? -14.627 1.702 18.528 1.00 79.44 330 GLY A CA 1
ATOM 2706 C C . GLY A 1 330 ? -15.761 2.695 18.798 1.00 79.44 330 GLY A C 1
ATOM 2707 O O . GLY A 1 330 ? -15.804 3.312 19.866 1.00 79.44 330 GLY A O 1
ATOM 2708 N N . PHE A 1 331 ? -16.704 2.824 17.863 1.00 80.25 331 PHE A N 1
ATOM 2709 C CA . PHE A 1 331 ? -17.850 3.722 18.005 1.00 80.25 331 PHE A CA 1
ATOM 2710 C C . PHE A 1 331 ? -18.819 3.283 19.104 1.00 80.25 331 PHE A C 1
ATOM 2712 O O . PHE A 1 331 ? -19.263 4.127 19.885 1.00 80.25 331 PHE A O 1
ATOM 2719 N N . GLU A 1 332 ? -19.130 1.990 19.198 1.00 84.75 332 GLU A N 1
ATOM 2720 C CA . GLU A 1 332 ? -20.017 1.461 20.241 1.00 84.75 332 GLU A CA 1
ATOM 2721 C C . GLU A 1 332 ? -19.443 1.704 21.636 1.00 84.75 332 GLU A C 1
ATOM 2723 O O . GLU A 1 332 ? -20.106 2.303 22.484 1.00 84.75 332 GLU A O 1
ATOM 2728 N N . ARG A 1 333 ? -18.168 1.363 21.850 1.00 81.88 333 ARG A N 1
ATOM 2729 C CA . ARG A 1 333 ? -17.503 1.575 23.142 1.00 81.88 333 ARG A CA 1
ATOM 2730 C C . ARG A 1 333 ? -17.403 3.047 23.520 1.00 81.88 333 ARG A C 1
ATOM 2732 O O . ARG A 1 333 ? -17.528 3.381 24.699 1.00 81.88 333 ARG A O 1
ATOM 2739 N N . GLN A 1 334 ? -17.200 3.936 22.547 1.00 82.25 334 GLN A N 1
ATOM 2740 C CA . GLN A 1 334 ? -17.241 5.374 22.803 1.00 82.25 334 GLN A CA 1
ATOM 2741 C C . GLN A 1 334 ? -18.649 5.824 23.222 1.00 82.25 334 GLN A C 1
ATOM 2743 O O . GLN A 1 334 ? -18.784 6.615 24.154 1.00 82.25 334 GLN A O 1
ATOM 2748 N N . GLY A 1 335 ? -19.696 5.295 22.587 1.00 85.31 335 GLY A N 1
ATOM 2749 C CA . GLY A 1 335 ? -21.085 5.556 22.970 1.00 85.31 335 GLY A CA 1
ATOM 2750 C C . GLY A 1 335 ? -21.420 5.065 24.383 1.00 85.31 335 GLY A C 1
ATOM 2751 O O . GLY A 1 335 ? -22.051 5.794 25.160 1.00 85.31 335 GLY A O 1
ATOM 2752 N N . ASP A 1 336 ? -20.953 3.871 24.746 1.00 84.25 336 ASP A N 1
ATOM 2753 C CA . ASP A 1 336 ? -21.105 3.308 26.091 1.00 84.25 336 ASP A CA 1
ATOM 2754 C C . ASP A 1 336 ? -20.367 4.149 27.133 1.00 84.25 336 ASP A C 1
ATOM 2756 O O . ASP A 1 336 ? -20.930 4.487 28.180 1.00 84.25 336 ASP A O 1
ATOM 2760 N N . PHE A 1 337 ? -19.133 4.556 26.821 1.00 82.31 337 PHE A N 1
ATOM 2761 C CA . PHE A 1 337 ? -18.350 5.457 27.659 1.00 82.31 337 PHE A CA 1
ATOM 2762 C C . PHE A 1 337 ? -19.075 6.788 27.878 1.00 82.31 337 PHE A C 1
ATOM 2764 O O . PHE A 1 337 ? -19.250 7.208 29.022 1.00 82.31 337 PHE A O 1
ATOM 2771 N N . ASP A 1 338 ? -19.550 7.430 26.809 1.00 89.25 338 ASP A N 1
ATOM 2772 C CA . ASP A 1 338 ? -20.260 8.708 26.884 1.00 89.25 338 ASP A CA 1
ATOM 2773 C C . ASP A 1 338 ? -21.538 8.592 27.726 1.00 89.25 338 ASP A C 1
ATOM 2775 O O . ASP A 1 338 ? -21.872 9.490 28.507 1.00 89.25 338 ASP A O 1
ATOM 2779 N N . THR A 1 339 ? -22.250 7.471 27.598 1.00 89.69 339 THR A N 1
ATOM 2780 C CA . THR A 1 339 ? -23.473 7.187 28.356 1.00 89.69 339 THR A CA 1
ATOM 2781 C C . THR A 1 339 ? -23.172 6.986 29.839 1.00 89.69 339 THR A C 1
ATOM 2783 O O . THR A 1 339 ? -23.802 7.625 30.688 1.00 89.69 339 THR A O 1
ATOM 2786 N N . ALA A 1 340 ? -22.182 6.154 30.168 1.00 87.25 340 ALA A N 1
ATOM 2787 C CA . ALA A 1 340 ? -21.757 5.914 31.543 1.00 87.25 340 ALA A CA 1
ATOM 2788 C C . ALA A 1 340 ? -21.223 7.196 32.201 1.00 87.25 340 ALA A C 1
ATOM 2790 O O . ALA A 1 340 ? -21.579 7.514 33.337 1.00 87.25 340 ALA A O 1
ATOM 2791 N N . TYR A 1 341 ? -20.429 7.975 31.467 1.00 87.31 341 TYR A N 1
ATOM 2792 C CA . TYR A 1 341 ? -19.886 9.247 31.929 1.00 87.31 341 TYR A CA 1
ATOM 2793 C C . TYR A 1 341 ? -20.995 10.255 32.260 1.00 87.31 341 TYR A C 1
ATOM 2795 O O . TYR A 1 341 ? -20.976 10.878 33.324 1.00 87.31 341 TYR A O 1
ATOM 2803 N N . ARG A 1 342 ? -22.018 10.367 31.402 1.00 91.38 342 ARG A N 1
ATOM 2804 C CA . ARG A 1 342 ? -23.201 11.198 31.686 1.00 91.38 342 ARG A CA 1
ATOM 2805 C C . ARG A 1 342 ? -23.946 10.732 32.935 1.00 91.38 342 ARG A C 1
ATOM 2807 O O . ARG A 1 342 ? -24.295 11.565 33.766 1.00 91.38 342 ARG A O 1
ATOM 2814 N N . ALA A 1 343 ? -24.140 9.424 33.100 1.00 89.50 343 ALA A N 1
ATOM 2815 C CA . ALA A 1 343 ? -24.818 8.871 34.270 1.00 89.50 343 ALA A CA 1
ATOM 2816 C C . ALA A 1 343 ? -24.080 9.193 35.584 1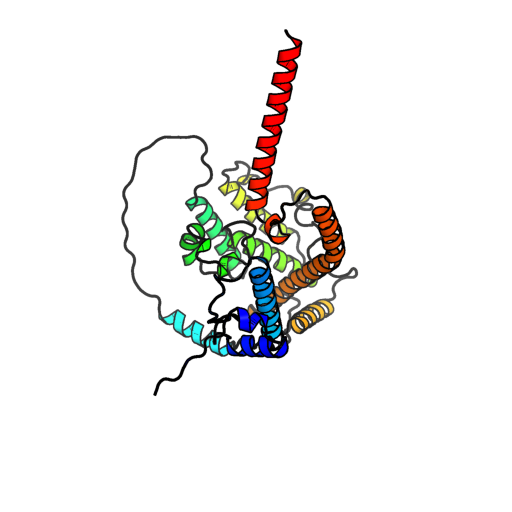.00 89.50 343 ALA A C 1
ATOM 2818 O O . ALA A 1 343 ? -24.723 9.541 36.576 1.00 89.50 343 ALA A O 1
ATOM 2819 N N . VAL A 1 344 ? -22.742 9.138 35.588 1.00 90.38 344 VAL A N 1
ATOM 2820 C CA . VAL A 1 344 ? -21.922 9.545 36.743 1.00 90.38 344 VAL A CA 1
ATOM 2821 C C . VAL A 1 344 ? -22.112 11.027 37.048 1.00 90.38 344 VAL A C 1
ATOM 2823 O O . VAL A 1 344 ? -22.422 11.372 38.187 1.00 90.38 344 VAL A O 1
ATOM 2826 N N . LEU A 1 345 ? -22.003 11.900 36.042 1.00 90.62 345 LEU A N 1
ATOM 2827 C CA . LEU A 1 345 ? -22.193 13.342 36.230 1.00 90.62 345 LEU A CA 1
ATOM 2828 C C . LEU A 1 345 ? -23.582 13.679 36.787 1.00 90.62 345 LEU A C 1
ATOM 2830 O O . LEU A 1 345 ? -23.722 14.570 37.626 1.00 90.62 345 LEU A O 1
ATOM 2834 N N . ASP A 1 346 ? -24.619 12.981 36.333 1.00 90.75 346 ASP A N 1
ATOM 2835 C CA . ASP A 1 346 ? -25.978 13.200 36.818 1.00 90.75 346 ASP A CA 1
ATOM 2836 C C . ASP A 1 346 ? -26.172 12.669 38.246 1.00 90.75 346 ASP A C 1
ATOM 2838 O O . ASP A 1 346 ? -26.818 13.334 39.062 1.00 90.75 346 ASP A O 1
ATOM 2842 N N . ALA A 1 347 ? -25.552 11.538 38.596 1.00 89.12 347 ALA A N 1
ATOM 2843 C CA . ALA A 1 347 ? -25.527 11.032 39.966 1.00 89.12 347 ALA A CA 1
ATOM 2844 C C . ALA A 1 347 ? -24.779 11.986 40.914 1.00 89.12 347 ALA A C 1
ATOM 2846 O O . ALA A 1 347 ? -25.278 12.285 41.999 1.00 89.12 347 ALA A O 1
ATOM 2847 N N . GLU A 1 348 ? -23.632 12.528 40.499 1.00 89.38 348 GLU A N 1
ATOM 2848 C CA . GLU A 1 348 ? -22.875 13.523 41.267 1.00 89.38 348 GLU A CA 1
ATOM 2849 C C . GLU A 1 348 ? -23.695 14.794 41.508 1.00 89.38 348 GLU A C 1
ATOM 2851 O O . GLU A 1 348 ? -23.762 15.286 42.637 1.00 89.38 348 GLU A O 1
ATOM 2856 N N . LYS A 1 349 ? -24.391 15.297 40.480 1.00 88.56 349 LYS A N 1
ATOM 2857 C CA . LYS A 1 349 ? -25.313 16.436 40.624 1.00 88.56 349 LYS A CA 1
ATOM 2858 C C . LYS A 1 349 ? -26.465 16.121 41.576 1.00 88.56 349 LYS A C 1
ATOM 2860 O O . LYS A 1 349 ? -26.825 16.971 42.389 1.00 88.56 349 LYS A O 1
ATOM 2865 N N . ALA A 1 350 ? -27.043 14.923 41.492 1.00 85.56 350 ALA A N 1
ATOM 2866 C CA . ALA A 1 350 ? -28.131 14.501 42.369 1.00 85.56 350 ALA A CA 1
ATOM 2867 C C . ALA A 1 350 ? -27.674 14.389 43.832 1.00 85.56 350 ALA A C 1
ATOM 2869 O O . ALA A 1 350 ? -28.374 14.855 44.732 1.00 85.56 350 ALA A O 1
ATOM 2870 N N . VAL A 1 351 ? -26.478 13.840 44.073 1.00 86.38 351 VAL A N 1
ATOM 2871 C CA . VAL A 1 351 ? -25.861 13.796 45.404 1.00 86.38 351 VAL A CA 1
ATOM 2872 C C . VAL A 1 351 ? -25.585 15.211 45.900 1.00 86.38 351 VAL A C 1
ATOM 2874 O O . VAL A 1 351 ? -26.010 15.544 46.998 1.00 86.38 351 VAL A O 1
ATOM 2877 N N . ALA A 1 352 ? -24.979 16.084 45.093 1.00 82.19 352 ALA A N 1
ATOM 2878 C CA . ALA A 1 352 ? -24.750 17.474 45.480 1.00 82.19 352 ALA A CA 1
ATOM 2879 C C . ALA A 1 352 ? -26.064 18.185 45.853 1.00 82.19 352 ALA A C 1
ATOM 2881 O O . ALA A 1 352 ? -26.126 18.860 46.876 1.00 82.19 352 ALA A O 1
ATOM 2882 N N . ALA A 1 353 ? -27.144 17.978 45.094 1.00 77.56 353 ALA A N 1
ATOM 2883 C CA . ALA A 1 353 ? -28.455 18.563 45.377 1.00 77.56 353 ALA A CA 1
ATOM 2884 C C . ALA A 1 353 ? -29.091 18.068 46.693 1.00 77.56 353 ALA A C 1
ATOM 2886 O O . ALA A 1 353 ? -29.879 18.797 47.299 1.00 77.56 353 ALA A O 1
ATOM 2887 N N . LEU A 1 354 ? -28.750 16.861 47.157 1.00 76.00 354 LEU A N 1
ATOM 2888 C CA . LEU A 1 354 ? -29.201 16.326 48.448 1.00 76.00 354 LEU A CA 1
ATOM 2889 C C . LEU A 1 354 ? -28.468 16.947 49.644 1.00 76.00 354 LEU A C 1
ATOM 2891 O O . LEU A 1 354 ? -29.009 16.928 50.741 1.00 76.00 354 LEU A O 1
ATOM 2895 N N . TRP A 1 355 ? -27.273 17.508 49.445 1.00 63.91 355 TRP A N 1
ATOM 2896 C CA . TRP A 1 355 ? -26.469 18.120 50.512 1.00 63.91 355 TRP A CA 1
ATOM 2897 C C . TRP A 1 355 ? -26.817 19.600 50.751 1.00 63.91 355 TRP A C 1
ATOM 2899 O O . TRP A 1 355 ? -26.347 20.195 51.717 1.00 63.91 355 TRP A O 1
ATOM 2909 N N . TRP A 1 356 ? -27.652 20.188 49.888 1.00 54.56 356 TRP A N 1
ATOM 2910 C CA . TRP A 1 356 ? -28.154 21.565 49.997 1.00 54.56 356 TRP A CA 1
ATOM 2911 C C . TRP A 1 356 ? -29.613 21.658 50.492 1.00 54.56 356 TRP A C 1
ATOM 2913 O O . TRP A 1 356 ? -30.191 22.747 50.484 1.00 54.56 356 TRP A O 1
ATOM 2923 N N . LYS A 1 357 ? -30.209 20.539 50.923 1.00 50.19 357 LYS A N 1
ATOM 2924 C CA . LYS A 1 357 ? -31.459 20.481 51.701 1.00 50.19 357 LYS A CA 1
ATOM 2925 C C . LYS A 1 357 ? -31.142 20.137 53.146 1.00 50.19 357 LYS A C 1
ATOM 2927 O O . LYS A 1 357 ? -31.865 20.665 54.019 1.00 50.19 357 LYS A O 1
#

Radius of gyration: 27.87 Å; chains: 1; bounding box: 64×75×82 Å

Foldseek 3Di:
DDDDPPQAELVNLLVDDLVRLLVVQLVQFDPDDDLDGNHRYPDLVVDDPVSNVSSVVSNVSSSVSNVVPDDDDDDDVVVVVVVVVVVVVPDDDDDDDDDDDDDDDDDDPDPQDLVLLLVLLVVLVVLCVVLLHDQLDDNVCSVVCLVCVVVPCVNCVVPVPPHSSRSNVSSVLVLLLVQVLCQLLVNHDLVVSVVVVLVSVLSVCVSVVNPCSVVPPDDSPVPPPPPPPPPQPHDPPDRNPNVNVLVLLQVLCVVVVNPDRDDDDSDPVPDDSVSSVSSSVSSVSVVVVVVVVVCVVCVVVVVVVVVVVVVVVPDDPPDDPVNCPDVVVVVVVVVVVVVVVVVVVVVVVVVVVVVVD